Protein AF-A0A7K4K552-F1 (afdb_monomer_lite)

Structure (mmCIF, N/CA/C/O backbone):
data_AF-A0A7K4K552-F1
#
_entry.id   AF-A0A7K4K552-F1
#
loop_
_atom_site.group_PDB
_atom_site.id
_atom_site.type_symbol
_atom_site.label_atom_id
_atom_site.label_alt_id
_atom_site.label_comp_id
_atom_site.label_asym_id
_atom_site.label_entity_id
_atom_site.label_seq_id
_atom_site.pdbx_PDB_ins_code
_atom_site.Cartn_x
_atom_site.Cartn_y
_atom_site.Cartn_z
_atom_site.occupancy
_atom_site.B_iso_or_equiv
_atom_site.auth_seq_id
_atom_site.auth_comp_id
_atom_site.auth_asym_id
_atom_site.auth_atom_id
_atom_site.pdbx_PDB_model_num
ATOM 1 N N . GLN A 1 1 ? 14.183 -26.694 -22.082 1.00 54.97 1 GLN A N 1
ATOM 2 C CA . GLN A 1 1 ? 13.332 -26.914 -20.889 1.00 54.97 1 GLN A CA 1
ATOM 3 C C . GLN A 1 1 ? 13.371 -25.722 -19.933 1.00 54.97 1 GLN A C 1
ATOM 5 O O . GLN A 1 1 ? 12.315 -25.156 -19.698 1.00 54.97 1 GLN A O 1
ATOM 10 N N . LEU A 1 2 ? 14.545 -25.262 -19.476 1.00 71.50 2 LEU A N 1
ATOM 11 C CA . LEU A 1 2 ? 14.684 -24.109 -18.558 1.00 71.50 2 LEU A CA 1
ATOM 12 C C . LEU A 1 2 ? 13.961 -22.827 -19.015 1.00 71.50 2 LEU A C 1
ATOM 14 O O . LEU A 1 2 ? 13.189 -22.260 -18.257 1.00 71.50 2 LEU A O 1
ATOM 18 N N . ASN A 1 3 ? 14.119 -22.422 -20.277 1.00 76.19 3 ASN A N 1
ATOM 19 C CA . ASN A 1 3 ? 13.462 -21.224 -20.822 1.00 76.19 3 ASN A CA 1
ATOM 20 C C . ASN A 1 3 ? 11.918 -21.285 -20.782 1.00 76.19 3 ASN A C 1
ATOM 22 O O . ASN A 1 3 ? 11.247 -20.286 -20.535 1.00 76.19 3 ASN A O 1
ATOM 26 N N . VAL A 1 4 ? 11.347 -22.478 -20.985 1.00 80.75 4 VAL A N 1
ATOM 27 C CA . VAL A 1 4 ? 9.894 -22.706 -20.900 1.00 80.75 4 VAL A CA 1
ATOM 28 C C . VAL A 1 4 ? 9.426 -22.604 -19.448 1.00 80.75 4 VAL A C 1
ATOM 30 O O . VAL A 1 4 ? 8.416 -21.960 -19.184 1.00 80.75 4 VAL A O 1
ATOM 33 N N . VAL A 1 5 ? 10.202 -23.163 -18.512 1.00 87.44 5 VAL A N 1
ATOM 34 C CA . VAL A 1 5 ? 9.935 -23.082 -17.066 1.00 87.44 5 VAL A CA 1
ATOM 35 C C . VAL A 1 5 ? 10.012 -21.637 -16.560 1.00 87.44 5 VAL A C 1
ATOM 37 O O . VAL A 1 5 ? 9.174 -21.221 -15.761 1.00 87.44 5 VAL A O 1
ATOM 40 N N . ILE A 1 6 ? 10.972 -20.842 -17.044 1.00 85.06 6 ILE A N 1
ATOM 41 C CA . ILE A 1 6 ? 11.103 -19.423 -16.682 1.00 85.06 6 ILE A CA 1
ATOM 42 C C . ILE A 1 6 ? 9.887 -18.630 -17.180 1.00 85.06 6 ILE A C 1
ATOM 44 O O . ILE A 1 6 ? 9.271 -17.914 -16.391 1.00 85.06 6 ILE A O 1
ATOM 48 N N . ARG A 1 7 ? 9.459 -18.814 -18.440 1.00 85.69 7 ARG A N 1
ATOM 49 C CA . ARG A 1 7 ? 8.237 -18.164 -18.955 1.00 85.69 7 ARG A CA 1
ATOM 50 C C . ARG A 1 7 ? 6.992 -18.547 -18.172 1.00 85.69 7 ARG A C 1
ATOM 52 O O . ARG A 1 7 ? 6.234 -17.659 -17.797 1.00 85.69 7 ARG A O 1
ATOM 59 N N . SER A 1 8 ? 6.780 -19.837 -17.903 1.00 89.12 8 SER A N 1
ATOM 60 C CA . SER A 1 8 ? 5.614 -20.273 -17.128 1.00 89.12 8 SER A CA 1
ATOM 61 C C . SER A 1 8 ? 5.645 -19.730 -15.698 1.00 89.12 8 SER A C 1
ATOM 63 O O . SER A 1 8 ? 4.602 -19.382 -15.154 1.00 89.12 8 SER A O 1
ATOM 65 N N . SER A 1 9 ? 6.832 -19.601 -15.099 1.00 91.62 9 SER A N 1
ATOM 66 C CA . SER A 1 9 ? 6.989 -19.028 -13.756 1.00 91.62 9 SER A CA 1
ATOM 67 C C . SER A 1 9 ? 6.701 -17.524 -13.735 1.00 91.62 9 SER A C 1
ATOM 69 O O . SER A 1 9 ? 6.000 -17.056 -12.842 1.00 91.62 9 SER A O 1
ATOM 71 N N . LEU A 1 10 ? 7.167 -16.770 -14.740 1.00 90.25 10 LEU A N 1
ATOM 72 C CA . LEU A 1 10 ? 6.851 -15.343 -14.898 1.00 90.25 10 LEU A CA 1
ATOM 73 C C . LEU A 1 10 ? 5.356 -15.111 -15.155 1.00 90.25 10 LEU A C 1
ATOM 75 O O . LEU A 1 10 ? 4.770 -14.189 -14.586 1.00 90.25 10 LEU A O 1
ATOM 79 N N . GLN A 1 11 ? 4.732 -15.964 -15.973 1.00 91.62 11 GLN A N 1
ATOM 80 C CA . GLN A 1 11 ? 3.290 -15.948 -16.219 1.00 91.62 11 GLN A CA 1
ATOM 81 C C . GLN A 1 11 ? 2.513 -16.207 -14.919 1.00 91.62 11 GLN A C 1
ATOM 83 O O . GLN A 1 11 ? 1.629 -15.433 -14.564 1.00 91.62 11 GLN A O 1
ATOM 88 N N . SER A 1 12 ? 2.906 -17.237 -14.162 1.00 95.62 12 SER A N 1
ATOM 89 C CA . SER A 1 12 ? 2.283 -17.566 -12.877 1.00 95.62 12 SER A CA 1
ATOM 90 C C . SER A 1 12 ? 2.440 -16.442 -11.852 1.00 95.62 12 SER A C 1
ATOM 92 O O . SER A 1 12 ? 1.504 -16.144 -11.113 1.00 95.62 12 SER A O 1
ATOM 94 N N . LEU A 1 13 ? 3.603 -15.788 -11.807 1.00 93.06 13 LEU A N 1
ATOM 95 C CA . LEU A 1 13 ? 3.840 -14.655 -10.915 1.00 93.06 13 LEU A CA 1
ATOM 96 C C . LEU A 1 13 ? 2.918 -13.476 -11.257 1.00 93.06 13 LEU A C 1
ATOM 98 O O . LEU A 1 13 ? 2.334 -12.890 -10.350 1.00 93.06 13 LEU A O 1
ATOM 102 N N . LYS A 1 14 ? 2.714 -13.183 -12.546 1.00 92.94 14 LYS A N 1
ATOM 103 C CA . LYS A 1 14 ? 1.738 -12.180 -12.992 1.00 92.94 14 LYS A CA 1
ATOM 104 C C . LYS A 1 14 ? 0.312 -12.538 -12.554 1.00 92.94 14 LYS A C 1
ATOM 106 O O . LYS A 1 14 ? -0.351 -11.714 -11.935 1.00 92.94 14 LYS A O 1
ATOM 111 N N . GLU A 1 15 ? -0.131 -13.765 -12.823 1.00 95.94 15 GLU A N 1
ATOM 112 C CA . GLU A 1 15 ? -1.480 -14.231 -12.465 1.00 95.94 15 GLU A CA 1
ATOM 113 C C . GLU A 1 15 ? -1.739 -14.142 -10.956 1.00 95.94 15 GLU A C 1
ATOM 115 O O . GLU A 1 15 ? -2.796 -13.681 -10.536 1.00 95.94 15 GLU A O 1
ATOM 120 N N . LYS A 1 16 ? -0.759 -14.519 -10.126 1.00 96.75 16 LYS A N 1
ATOM 121 C CA . LYS A 1 16 ? -0.865 -14.408 -8.663 1.00 96.75 16 LYS A CA 1
ATOM 122 C C . LYS A 1 16 ? -0.936 -12.960 -8.186 1.00 96.75 16 LYS A C 1
ATOM 124 O O . LYS A 1 16 ? -1.656 -12.679 -7.233 1.00 96.75 16 LYS A O 1
ATOM 129 N N . ILE A 1 17 ? -0.206 -12.044 -8.822 1.00 93.38 17 ILE A N 1
ATOM 130 C CA . ILE A 1 17 ? -0.277 -10.617 -8.485 1.00 93.38 17 ILE A CA 1
ATOM 131 C C . ILE A 1 17 ? -1.655 -10.048 -8.837 1.00 93.38 17 ILE A C 1
ATOM 133 O O . ILE A 1 17 ? -2.222 -9.303 -8.042 1.00 93.38 17 ILE A O 1
ATOM 137 N N . ASP A 1 18 ? -2.218 -10.416 -9.987 1.00 90.19 18 ASP A N 1
ATOM 138 C CA . ASP A 1 18 ? -3.559 -9.967 -10.369 1.00 90.19 18 ASP A CA 1
ATOM 139 C C . ASP A 1 18 ? -4.638 -10.561 -9.440 1.00 90.19 18 ASP A C 1
ATOM 141 O O . ASP A 1 18 ? -5.503 -9.830 -8.965 1.00 90.19 18 ASP A O 1
ATOM 145 N N . GLN A 1 19 ? -4.508 -11.830 -9.034 1.00 96.56 19 GLN A N 1
ATOM 146 C CA . GLN A 1 19 ? -5.363 -12.419 -7.991 1.00 96.56 19 GLN A CA 1
ATOM 147 C C . GLN A 1 19 ? -5.267 -11.670 -6.652 1.00 96.56 19 GLN A C 1
ATOM 149 O O . GLN A 1 19 ? -6.282 -11.457 -5.989 1.00 96.56 19 GLN A O 1
ATOM 154 N N . LEU A 1 20 ? -4.063 -11.263 -6.234 1.00 95.19 20 LEU A N 1
ATOM 155 C CA . LEU A 1 20 ? -3.873 -10.493 -5.002 1.00 95.19 20 LEU A CA 1
ATOM 156 C C . LEU A 1 20 ? -4.563 -9.127 -5.067 1.00 95.19 20 LEU A C 1
ATOM 158 O O . LEU A 1 20 ? -5.153 -8.719 -4.068 1.00 95.19 20 LEU A O 1
ATOM 162 N N . LYS A 1 21 ? -4.543 -8.451 -6.222 1.00 91.19 21 LYS A N 1
ATOM 163 C CA . LYS A 1 21 ? -5.286 -7.195 -6.421 1.00 91.19 21 LYS A CA 1
ATOM 164 C C . LYS A 1 21 ? -6.783 -7.396 -6.256 1.00 91.19 21 LYS A C 1
ATOM 166 O O . LYS A 1 21 ? -7.409 -6.650 -5.513 1.00 91.19 21 LYS A O 1
ATOM 171 N N . ASP A 1 22 ? -7.349 -8.409 -6.908 1.00 89.06 22 ASP A N 1
ATOM 172 C CA . ASP A 1 22 ? -8.791 -8.665 -6.854 1.00 89.06 22 ASP A CA 1
ATOM 173 C C . ASP A 1 22 ? -9.248 -9.004 -5.429 1.00 89.06 22 ASP A C 1
ATOM 175 O O . ASP A 1 22 ? -10.278 -8.517 -4.955 1.00 89.06 22 ASP A O 1
ATOM 179 N N . LEU A 1 23 ? -8.455 -9.805 -4.708 1.00 93.62 23 LEU A N 1
ATOM 180 C CA . LEU A 1 23 ? -8.712 -10.121 -3.304 1.00 93.62 23 LEU A CA 1
ATOM 181 C C . LEU A 1 23 ? -8.610 -8.886 -2.410 1.00 93.62 23 LEU A C 1
ATOM 183 O O . LEU A 1 23 ? -9.440 -8.723 -1.515 1.00 93.62 23 LEU A O 1
ATOM 187 N N . LEU A 1 24 ? -7.620 -8.026 -2.649 1.00 91.38 24 LEU A N 1
ATOM 188 C CA . LEU A 1 24 ? -7.439 -6.790 -1.900 1.00 91.38 24 LEU A CA 1
ATOM 189 C C . LEU A 1 24 ? -8.613 -5.833 -2.127 1.00 91.38 24 LEU A C 1
ATOM 191 O O . LEU A 1 24 ? -9.225 -5.392 -1.158 1.00 91.38 24 LEU A O 1
ATOM 195 N N . LEU A 1 25 ? -8.994 -5.602 -3.386 1.00 87.06 25 LEU A N 1
ATOM 196 C CA . LEU A 1 25 ? -10.150 -4.781 -3.750 1.00 87.06 25 LEU A CA 1
ATOM 197 C C . LEU A 1 25 ? -11.428 -5.293 -3.085 1.00 87.06 25 LEU A C 1
ATOM 199 O O . LEU A 1 25 ? -12.178 -4.509 -2.506 1.00 87.06 25 LEU A O 1
ATOM 203 N N . ARG A 1 26 ? -11.654 -6.613 -3.100 1.00 89.50 26 ARG A N 1
ATOM 204 C CA . ARG A 1 26 ? -12.816 -7.219 -2.440 1.00 89.50 26 ARG A CA 1
ATOM 205 C C . ARG A 1 26 ? -12.771 -7.052 -0.921 1.00 89.50 26 ARG A C 1
ATOM 207 O O . ARG A 1 26 ? -13.806 -6.796 -0.311 1.00 89.50 26 ARG A O 1
ATOM 214 N N . ALA A 1 27 ? -11.608 -7.223 -0.295 1.00 88.69 27 ALA A N 1
ATOM 215 C CA . ALA A 1 27 ? -11.451 -7.092 1.154 1.00 88.69 27 ALA A CA 1
ATOM 216 C C . ALA A 1 27 ? -11.692 -5.649 1.625 1.00 88.69 27 ALA A C 1
ATOM 218 O O . ALA A 1 27 ? -12.382 -5.448 2.624 1.00 88.69 27 ALA A O 1
ATOM 219 N N . VAL A 1 28 ? -11.197 -4.661 0.871 1.00 86.19 28 VAL A N 1
ATOM 220 C CA . VAL A 1 28 ? -11.453 -3.235 1.125 1.00 86.19 28 VAL A CA 1
ATOM 221 C C . VAL A 1 28 ? -12.931 -2.907 0.899 1.00 86.19 28 VAL A C 1
ATOM 223 O O . VAL A 1 28 ? -13.569 -2.327 1.772 1.00 86.19 28 VAL A O 1
ATOM 226 N N . SER A 1 29 ? -13.530 -3.341 -0.219 1.00 80.75 29 SER A N 1
ATOM 227 C CA . SER A 1 29 ? -14.935 -3.027 -0.530 1.00 80.75 29 SER A CA 1
ATOM 228 C C . SER A 1 29 ? -15.914 -3.637 0.475 1.00 80.75 29 SER A C 1
ATOM 230 O O . SER A 1 29 ? -16.936 -3.041 0.810 1.00 80.75 29 SER A O 1
ATOM 232 N N . THR A 1 30 ? -15.609 -4.838 0.969 1.00 88.19 30 THR A N 1
ATOM 233 C CA . THR A 1 30 ? -16.411 -5.523 1.993 1.00 88.19 30 THR A CA 1
ATOM 234 C C . THR A 1 30 ? -16.085 -5.069 3.416 1.00 88.19 30 THR A C 1
ATOM 236 O O . THR A 1 30 ? -16.663 -5.615 4.352 1.00 88.19 30 THR A O 1
ATOM 239 N N . HIS A 1 31 ? -15.196 -4.078 3.585 1.00 83.31 31 HIS A N 1
ATOM 240 C CA . HIS A 1 31 ? -14.746 -3.562 4.883 1.00 83.31 31 HIS A CA 1
ATOM 241 C C . HIS A 1 31 ? -14.246 -4.674 5.827 1.00 83.31 31 HIS A C 1
ATOM 243 O O . HIS A 1 31 ? -14.364 -4.581 7.045 1.00 83.31 31 HIS A O 1
ATOM 249 N N . GLN A 1 32 ? -13.693 -5.755 5.262 1.00 83.31 32 GLN A N 1
ATOM 250 C CA . GLN A 1 32 ? -13.083 -6.850 6.028 1.00 83.31 32 GLN A CA 1
ATOM 251 C C . GLN A 1 32 ? -11.716 -6.465 6.596 1.00 83.31 32 GLN A C 1
ATOM 253 O O . GLN A 1 32 ? -11.224 -7.108 7.521 1.00 83.31 32 GLN A O 1
ATOM 258 N N . ILE A 1 33 ? -11.096 -5.440 6.016 1.00 86.44 33 ILE A N 1
ATOM 259 C CA . ILE A 1 33 ? -9.848 -4.838 6.466 1.00 86.44 33 ILE A CA 1
ATOM 260 C C . ILE A 1 33 ? -10.047 -3.330 6.596 1.00 86.44 33 ILE A C 1
ATOM 262 O O . ILE A 1 33 ? -10.900 -2.750 5.920 1.00 86.44 33 ILE A O 1
ATOM 266 N N . THR A 1 34 ? -9.265 -2.703 7.471 1.00 85.38 34 THR A N 1
ATOM 267 C CA . THR A 1 34 ? -9.223 -1.243 7.585 1.00 85.38 34 THR A CA 1
ATOM 268 C C . THR A 1 34 ? -8.657 -0.636 6.301 1.00 85.38 34 THR A C 1
ATOM 270 O O . THR A 1 34 ? -7.908 -1.300 5.579 1.00 85.38 34 THR A O 1
ATOM 273 N N . GLN A 1 35 ? -8.996 0.626 6.018 1.00 77.31 35 GLN A N 1
ATOM 274 C CA . GLN A 1 35 ? -8.458 1.344 4.853 1.00 77.31 35 GLN A CA 1
ATOM 275 C C . GLN A 1 35 ? -6.921 1.360 4.887 1.00 77.31 35 GLN A C 1
ATOM 277 O O . GLN A 1 35 ? -6.285 0.939 3.929 1.00 77.31 35 GLN A O 1
ATOM 282 N N . LEU A 1 36 ? -6.343 1.630 6.062 1.00 76.88 36 LEU A N 1
ATOM 283 C CA . LEU A 1 36 ? -4.910 1.512 6.355 1.00 76.88 36 LEU A CA 1
ATOM 284 C C . LEU A 1 36 ? -4.260 0.200 5.920 1.00 76.88 36 LEU A C 1
ATOM 286 O O . LEU A 1 36 ? -3.209 0.181 5.278 1.00 76.88 36 LEU A O 1
ATOM 290 N N . GLU A 1 37 ? -4.846 -0.921 6.334 1.00 83.81 37 GLU A N 1
ATOM 291 C CA . GLU A 1 37 ? -4.308 -2.236 6.007 1.00 83.81 37 GLU A CA 1
ATOM 292 C C . GLU A 1 37 ? -4.513 -2.540 4.516 1.00 83.81 37 GLU A C 1
ATOM 294 O O . GLU A 1 37 ? -3.688 -3.224 3.905 1.00 83.81 37 GLU A O 1
ATOM 299 N N . GLY A 1 38 ? -5.570 -1.985 3.916 1.00 87.19 38 GLY A N 1
ATOM 300 C CA . GLY A 1 38 ? -5.778 -1.932 2.473 1.00 87.19 38 GLY A CA 1
ATOM 301 C C . GLY A 1 38 ? -4.621 -1.243 1.749 1.00 87.19 38 GLY A C 1
ATOM 302 O O . GLY A 1 38 ? -3.966 -1.867 0.913 1.00 87.19 38 GLY A O 1
ATOM 303 N N . ASP A 1 39 ? -4.308 -0.007 2.130 1.00 83.06 39 ASP A N 1
ATOM 304 C CA . ASP A 1 39 ? -3.259 0.821 1.523 1.00 83.06 39 ASP A CA 1
ATOM 305 C C . ASP A 1 39 ? -1.863 0.220 1.725 1.00 83.06 39 ASP A C 1
ATOM 307 O O . ASP A 1 39 ? -1.050 0.125 0.800 1.00 83.06 39 ASP A O 1
ATOM 311 N N . ARG A 1 40 ? -1.583 -0.302 2.924 1.00 86.19 40 ARG A N 1
ATOM 312 C CA . ARG A 1 40 ? -0.343 -1.036 3.210 1.00 86.19 40 ARG A CA 1
ATOM 313 C C . ARG A 1 40 ? -0.183 -2.253 2.295 1.00 86.19 40 ARG A C 1
ATOM 315 O O . ARG A 1 40 ? 0.910 -2.490 1.776 1.00 86.19 40 ARG A O 1
ATOM 322 N N . ARG A 1 41 ? -1.242 -3.041 2.090 1.00 91.38 41 ARG A N 1
ATOM 323 C CA . ARG A 1 41 ? -1.207 -4.200 1.181 1.00 91.38 41 ARG A CA 1
ATOM 324 C C . ARG A 1 41 ? -1.117 -3.777 -0.280 1.00 91.38 41 ARG A C 1
ATOM 326 O O . ARG A 1 41 ? -0.420 -4.450 -1.037 1.00 91.38 41 ARG A O 1
ATOM 333 N N . GLN A 1 42 ? -1.737 -2.662 -0.657 1.00 87.62 42 GLN A N 1
ATOM 334 C CA . GLN A 1 42 ? -1.629 -2.093 -1.999 1.00 87.62 42 GLN A CA 1
ATOM 335 C C . GLN A 1 42 ? -0.169 -1.753 -2.331 1.00 87.62 42 GLN A C 1
ATOM 337 O O . GLN A 1 42 ? 0.317 -2.135 -3.392 1.00 87.62 42 GLN A O 1
ATOM 342 N N . ASN A 1 43 ? 0.577 -1.179 -1.380 1.00 86.50 43 ASN A N 1
ATOM 343 C CA . ASN A 1 43 ? 2.012 -0.911 -1.539 1.00 86.50 43 ASN A CA 1
ATOM 344 C C . ASN A 1 43 ? 2.837 -2.177 -1.816 1.00 86.50 43 ASN A C 1
ATOM 346 O O . ASN A 1 43 ? 3.723 -2.180 -2.671 1.00 86.50 43 ASN A O 1
ATOM 350 N N . LEU A 1 44 ? 2.553 -3.271 -1.103 1.00 89.38 44 LEU A N 1
ATOM 351 C CA . LEU A 1 44 ? 3.240 -4.548 -1.322 1.00 89.38 44 LEU A CA 1
ATOM 352 C C . LEU A 1 44 ? 2.921 -5.120 -2.709 1.00 89.38 44 LEU A C 1
ATOM 354 O O . LEU A 1 44 ? 3.808 -5.640 -3.383 1.00 89.38 44 LEU A O 1
ATOM 358 N N . VAL A 1 45 ? 1.668 -5.003 -3.151 1.00 92.00 45 VAL A N 1
ATOM 359 C CA . VAL A 1 45 ? 1.241 -5.425 -4.492 1.00 92.00 45 VAL A CA 1
ATOM 360 C C . VAL A 1 45 ? 1.921 -4.586 -5.581 1.00 92.00 45 VAL A C 1
ATOM 362 O O . VAL A 1 45 ? 2.352 -5.139 -6.595 1.00 92.00 45 VAL A O 1
ATOM 365 N N . ASP A 1 46 ? 2.089 -3.284 -5.364 1.00 86.50 46 ASP A N 1
ATOM 366 C CA . ASP A 1 46 ? 2.764 -2.388 -6.305 1.00 86.50 46 ASP A CA 1
ATOM 367 C C . ASP A 1 46 ? 4.282 -2.647 -6.395 1.00 86.50 46 ASP A C 1
ATOM 369 O O . ASP A 1 46 ? 4.842 -2.627 -7.499 1.00 86.50 46 ASP A O 1
ATOM 373 N N . ASP A 1 47 ? 4.953 -2.979 -5.283 1.00 88.31 47 ASP A N 1
ATOM 374 C CA . ASP A 1 47 ? 6.358 -3.433 -5.307 1.00 88.31 47 ASP A CA 1
ATOM 375 C C . ASP A 1 47 ? 6.490 -4.750 -6.087 1.00 88.31 47 ASP A C 1
ATOM 377 O O . ASP A 1 47 ? 7.339 -4.883 -6.974 1.00 88.31 47 ASP A O 1
ATOM 381 N N . LEU A 1 48 ? 5.588 -5.710 -5.843 1.00 91.38 48 LEU A N 1
ATOM 382 C CA . LEU A 1 48 ? 5.557 -6.973 -6.584 1.00 91.38 48 LEU A CA 1
ATOM 383 C C . LEU A 1 48 ? 5.354 -6.755 -8.090 1.00 91.38 48 LEU A C 1
ATOM 385 O O . LEU A 1 48 ? 6.046 -7.389 -8.888 1.00 91.38 48 LEU A O 1
ATOM 389 N N . LEU A 1 49 ? 4.464 -5.844 -8.497 1.00 88.38 49 LEU A N 1
ATOM 390 C CA . LEU A 1 49 ? 4.280 -5.476 -9.908 1.00 88.38 49 LEU A CA 1
ATOM 391 C C . LEU A 1 49 ? 5.539 -4.870 -10.516 1.00 88.38 49 LEU A C 1
ATOM 393 O O . LEU A 1 49 ? 5.887 -5.161 -11.660 1.00 88.38 49 LEU A O 1
ATOM 397 N N . THR A 1 50 ? 6.218 -4.011 -9.768 1.00 87.19 50 THR A N 1
ATOM 398 C CA . THR A 1 50 ? 7.429 -3.345 -10.244 1.00 87.19 50 THR A CA 1
ATOM 399 C C . THR A 1 50 ? 8.545 -4.361 -10.461 1.00 87.19 50 THR A C 1
ATOM 401 O O . THR A 1 50 ? 9.127 -4.414 -11.547 1.00 87.19 50 THR A O 1
ATOM 404 N N . ARG A 1 51 ? 8.762 -5.258 -9.494 1.00 87.69 51 ARG A N 1
ATOM 405 C CA . ARG A 1 51 ? 9.718 -6.368 -9.622 1.00 87.69 51 ARG A CA 1
ATOM 406 C C . ARG A 1 51 ? 9.342 -7.330 -10.748 1.00 87.69 51 ARG A C 1
ATOM 408 O O . ARG A 1 51 ? 10.217 -7.771 -11.487 1.00 87.69 51 ARG A O 1
ATOM 415 N N . GLN A 1 52 ? 8.053 -7.625 -10.930 1.00 89.25 52 GLN A N 1
ATOM 416 C CA . GLN A 1 52 ? 7.554 -8.450 -12.035 1.00 89.25 52 GLN A CA 1
ATOM 417 C C . GLN A 1 52 ? 7.911 -7.841 -13.394 1.00 89.25 52 GLN A C 1
ATOM 419 O O . GLN A 1 52 ? 8.402 -8.553 -14.270 1.00 89.25 52 GLN A O 1
ATOM 424 N N . ARG A 1 53 ? 7.717 -6.527 -13.566 1.00 85.56 53 ARG A N 1
ATOM 425 C CA . ARG A 1 53 ? 8.097 -5.811 -14.793 1.00 85.56 53 ARG A CA 1
ATOM 426 C C . ARG A 1 53 ? 9.606 -5.792 -15.006 1.00 85.56 53 ARG A C 1
ATOM 428 O O . ARG A 1 53 ? 10.040 -6.030 -16.127 1.00 85.56 53 ARG A O 1
ATOM 435 N N . GLN A 1 54 ? 10.394 -5.572 -13.953 1.00 85.62 54 GLN A N 1
ATOM 436 C CA . GLN A 1 54 ? 11.859 -5.622 -14.021 1.00 85.62 54 GLN A CA 1
ATOM 437 C C . GLN A 1 54 ? 12.360 -7.005 -14.451 1.00 85.62 54 GLN A C 1
ATOM 439 O O . GLN A 1 54 ? 13.150 -7.095 -15.384 1.00 85.62 54 GLN A O 1
ATOM 444 N N . LEU A 1 55 ? 11.845 -8.080 -13.846 1.00 85.62 55 LEU A N 1
ATOM 445 C CA . LEU A 1 55 ? 12.180 -9.460 -14.220 1.00 85.62 55 LEU A CA 1
ATOM 446 C C . LEU A 1 55 ? 11.743 -9.797 -15.648 1.00 85.62 55 LEU A C 1
ATOM 448 O O . LEU A 1 55 ? 12.414 -10.534 -16.366 1.00 85.62 55 LEU A O 1
ATOM 452 N N . GLN A 1 56 ? 10.603 -9.264 -16.082 1.00 83.81 56 GLN A N 1
ATOM 453 C CA . GLN A 1 56 ? 10.124 -9.471 -17.440 1.00 83.81 56 GLN A CA 1
ATOM 454 C C . GLN A 1 56 ? 10.967 -8.695 -18.465 1.00 83.81 56 GLN A C 1
ATOM 456 O O . GLN A 1 56 ? 11.191 -9.199 -19.563 1.00 83.81 56 GLN A O 1
ATOM 461 N N . ALA A 1 57 ? 11.445 -7.498 -18.115 1.00 80.88 57 ALA A N 1
ATOM 462 C CA . ALA A 1 57 ? 12.366 -6.711 -18.929 1.00 80.88 57 ALA A CA 1
ATOM 463 C C . ALA A 1 57 ? 13.755 -7.361 -18.998 1.00 80.88 57 ALA A C 1
ATOM 465 O O . ALA A 1 57 ? 14.298 -7.489 -20.090 1.00 80.88 57 ALA A O 1
ATOM 466 N N . SER A 1 58 ? 14.289 -7.855 -17.875 1.00 80.81 58 SER A N 1
ATOM 467 C CA . SER A 1 58 ? 15.568 -8.573 -17.852 1.00 80.81 58 SER A CA 1
ATOM 468 C C . SER A 1 58 ? 15.497 -9.871 -18.654 1.00 80.81 58 SER A C 1
ATOM 470 O O . SER A 1 58 ? 16.390 -10.133 -19.444 1.00 80.81 58 SER A O 1
ATOM 472 N N . TYR A 1 59 ? 14.404 -10.634 -18.541 1.00 80.31 59 TYR A N 1
ATOM 473 C CA . TYR A 1 59 ? 14.193 -11.839 -19.349 1.00 80.31 59 TYR A CA 1
ATOM 474 C C . TYR A 1 59 ? 14.074 -11.532 -20.850 1.00 80.31 59 TYR A C 1
ATOM 476 O O . TYR A 1 59 ? 14.565 -12.288 -21.684 1.00 80.31 59 TYR A O 1
ATOM 484 N N . LYS A 1 60 ? 13.416 -10.424 -21.216 1.00 75.62 60 LYS A N 1
ATOM 485 C CA . LYS A 1 60 ? 13.344 -9.979 -22.616 1.00 75.62 60 LYS A CA 1
ATOM 486 C C . LYS A 1 60 ? 14.702 -9.510 -23.139 1.00 75.62 60 LYS A C 1
ATOM 488 O O . LYS A 1 60 ? 15.012 -9.834 -24.276 1.00 75.62 60 LYS A O 1
ATOM 493 N N . ASN A 1 61 ? 15.499 -8.821 -22.320 1.00 64.00 61 ASN A N 1
ATOM 494 C CA . ASN A 1 61 ? 16.860 -8.412 -22.673 1.00 64.00 61 ASN A CA 1
ATOM 495 C C . ASN A 1 61 ? 17.833 -9.598 -22.752 1.00 64.00 61 ASN A C 1
ATOM 497 O O . ASN A 1 61 ? 18.651 -9.621 -23.659 1.00 64.00 61 ASN A O 1
ATOM 501 N N . GLU A 1 62 ? 17.712 -10.614 -21.890 1.00 56.31 62 GLU A N 1
ATOM 502 C CA . GLU A 1 62 ? 18.460 -11.878 -22.032 1.00 56.31 62 GLU A CA 1
ATOM 503 C C . GLU A 1 62 ? 18.028 -12.671 -23.277 1.00 56.31 62 GLU A C 1
ATOM 505 O O . GLU A 1 62 ? 18.825 -13.396 -23.860 1.00 56.31 62 GLU A O 1
ATOM 510 N N . GLY A 1 63 ? 16.775 -12.531 -23.724 1.00 46.81 63 GLY A N 1
ATOM 511 C CA . GLY A 1 63 ? 16.305 -13.099 -24.992 1.00 46.81 63 GLY A CA 1
ATOM 512 C C . GLY A 1 63 ? 16.882 -12.418 -26.240 1.00 46.81 63 GLY A C 1
ATOM 513 O O . GLY A 1 63 ? 16.764 -12.977 -27.329 1.00 46.81 63 GLY A O 1
ATOM 514 N N . SER A 1 64 ? 17.494 -11.242 -26.069 1.00 46.16 64 SER A N 1
ATOM 515 C CA . SER A 1 64 ? 18.256 -10.510 -27.085 1.00 46.16 64 SER A CA 1
ATOM 516 C C . SER A 1 64 ? 19.754 -10.823 -27.037 1.00 46.16 64 SER A C 1
ATOM 518 O O . SER A 1 64 ? 20.504 -10.179 -27.752 1.00 46.16 64 SER A O 1
ATOM 520 N N . GLU A 1 65 ? 20.209 -11.791 -26.233 1.00 44.38 65 GLU A N 1
ATOM 521 C CA . GLU A 1 65 ? 21.457 -12.494 -26.538 1.00 44.38 65 GLU A CA 1
ATOM 522 C C . GLU A 1 65 ? 21.116 -13.644 -27.491 1.00 44.38 65 GLU A C 1
ATOM 524 O O . GLU A 1 65 ? 20.542 -14.656 -27.065 1.00 44.38 65 GLU A O 1
ATOM 529 N N . PRO A 1 66 ? 21.409 -13.527 -28.797 1.00 50.84 66 PRO A N 1
ATOM 530 C CA . PRO A 1 66 ? 21.106 -14.599 -29.711 1.00 50.84 66 PRO A CA 1
ATOM 531 C C . PRO A 1 66 ? 22.208 -15.653 -29.616 1.00 50.84 66 PRO A C 1
ATOM 533 O O . PRO A 1 66 ? 23.350 -15.377 -29.264 1.00 50.84 66 PRO A O 1
ATOM 536 N N . ASP A 1 67 ? 21.834 -16.873 -29.971 1.00 46.50 67 ASP A N 1
ATOM 537 C CA . ASP A 1 67 ? 22.539 -17.934 -30.703 1.00 46.50 67 ASP A CA 1
ATOM 538 C C . ASP A 1 67 ? 23.976 -17.748 -31.271 1.00 46.50 67 ASP A C 1
ATOM 540 O O . ASP A 1 67 ? 24.510 -18.708 -31.823 1.00 46.50 67 ASP A O 1
ATOM 544 N N . VAL A 1 68 ? 24.663 -16.613 -31.154 1.00 52.53 68 VAL A N 1
ATOM 545 C CA . VAL A 1 68 ? 26.003 -16.315 -31.687 1.00 52.53 68 VAL A CA 1
ATOM 546 C C . VAL A 1 68 ? 27.085 -17.189 -31.038 1.00 52.53 68 VAL A C 1
ATOM 548 O O . VAL A 1 68 ? 27.910 -17.785 -31.731 1.00 52.53 68 VAL A O 1
ATOM 551 N N . ILE A 1 69 ? 27.043 -17.376 -29.713 1.00 51.22 69 ILE A N 1
ATOM 552 C CA . ILE A 1 69 ? 28.018 -18.235 -29.011 1.00 51.22 69 ILE A CA 1
ATOM 553 C C . ILE A 1 69 ? 27.772 -19.719 -29.342 1.00 51.22 69 ILE A C 1
ATOM 555 O O . ILE A 1 69 ? 28.710 -20.508 -29.469 1.00 51.22 69 ILE A O 1
ATOM 559 N N . ARG A 1 70 ? 26.508 -20.119 -29.541 1.00 47.00 70 ARG A N 1
ATOM 560 C CA . ARG A 1 70 ? 26.131 -21.518 -29.811 1.00 47.00 70 ARG A CA 1
ATOM 561 C C . ARG A 1 70 ? 26.346 -21.916 -31.275 1.00 47.00 70 ARG A C 1
ATOM 563 O O . ARG A 1 70 ? 26.760 -23.044 -31.540 1.00 47.00 70 ARG A O 1
ATOM 570 N N . SER A 1 71 ? 26.127 -20.991 -32.207 1.00 51.88 71 SER A N 1
ATOM 571 C CA . SER A 1 71 ? 26.427 -21.161 -33.634 1.00 51.88 71 SER A CA 1
ATOM 572 C C . SER A 1 71 ? 27.938 -21.174 -33.902 1.00 51.88 71 SER A C 1
ATOM 574 O O . SER A 1 71 ? 28.396 -22.029 -34.658 1.00 51.88 71 SER A O 1
ATOM 576 N N . SER A 1 72 ? 28.742 -20.373 -33.191 1.00 55.66 72 SER A N 1
ATOM 577 C CA . SER A 1 72 ? 30.216 -20.462 -33.240 1.00 55.66 72 SER A CA 1
ATOM 578 C C . SER A 1 72 ? 30.781 -21.787 -32.702 1.00 55.66 72 SER A C 1
ATOM 580 O O . SER A 1 72 ? 31.802 -22.263 -33.189 1.00 55.66 72 SER A O 1
ATOM 582 N N . LEU A 1 73 ? 30.110 -22.434 -31.743 1.00 49.00 73 LEU A N 1
ATOM 583 C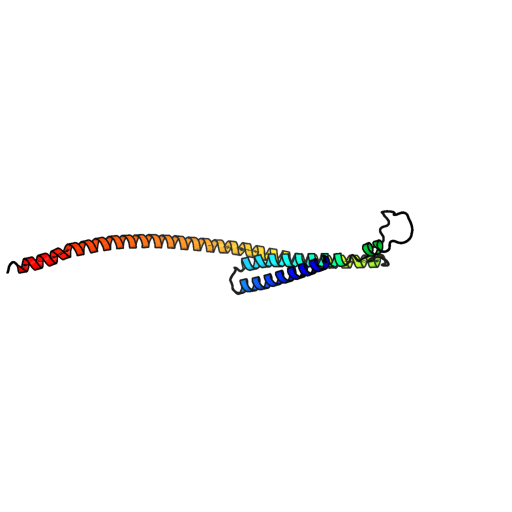 CA . LEU A 1 73 ? 30.540 -23.725 -31.180 1.00 49.00 73 LEU A CA 1
ATOM 584 C C . LEU A 1 73 ? 30.185 -24.943 -32.052 1.00 49.00 73 LEU A C 1
ATOM 586 O O . LEU A 1 73 ? 30.891 -25.948 -32.006 1.00 49.00 73 LEU A O 1
ATOM 590 N N . MET A 1 74 ? 29.117 -24.867 -32.853 1.00 49.94 74 MET A N 1
ATOM 591 C CA . MET A 1 74 ? 28.725 -25.936 -33.790 1.00 49.94 74 MET A CA 1
ATOM 592 C C . MET A 1 74 ? 29.334 -25.756 -35.186 1.00 49.94 74 MET A C 1
ATOM 594 O O . MET A 1 74 ? 29.388 -26.710 -35.960 1.00 49.94 74 MET A O 1
ATOM 598 N N . THR A 1 75 ? 29.867 -24.569 -35.485 1.00 51.53 75 THR A N 1
ATOM 599 C CA . THR A 1 75 ? 30.649 -24.294 -36.700 1.00 51.53 75 THR A CA 1
ATOM 600 C C . THR A 1 75 ? 32.137 -24.521 -36.423 1.00 51.53 75 THR A C 1
ATOM 602 O O . THR A 1 75 ? 33.002 -23.697 -36.711 1.00 51.53 75 THR A O 1
ATOM 605 N N . GLY A 1 76 ? 32.448 -25.671 -35.820 1.00 49.19 76 GLY A N 1
ATOM 606 C CA . GLY A 1 76 ? 33.808 -26.169 -35.667 1.00 49.19 76 GLY A CA 1
ATOM 607 C C . GLY A 1 76 ? 34.379 -26.529 -37.033 1.00 49.19 76 GLY A C 1
ATOM 608 O O . GLY A 1 76 ? 34.279 -27.668 -37.480 1.00 49.19 76 GLY A O 1
ATOM 609 N N . GLY A 1 77 ? 34.965 -25.550 -37.715 1.00 52.12 77 GLY A N 1
ATOM 610 C CA . GLY A 1 77 ? 35.546 -25.787 -39.022 1.00 52.12 77 GLY A CA 1
ATOM 611 C C . GLY A 1 77 ? 36.210 -24.563 -39.627 1.00 52.12 77 GLY A C 1
ATOM 612 O O . GLY A 1 77 ? 35.569 -23.795 -40.326 1.00 52.12 77 GLY A O 1
ATOM 613 N N . VAL A 1 78 ? 37.541 -24.531 -39.500 1.00 42.88 78 VAL A N 1
ATOM 614 C CA . VAL A 1 78 ? 38.477 -23.946 -40.478 1.00 42.88 78 VAL A CA 1
ATOM 615 C C . VAL A 1 78 ? 38.871 -22.464 -40.274 1.00 42.88 78 VAL A C 1
ATOM 617 O O . VAL A 1 78 ? 38.360 -21.558 -40.914 1.00 42.88 78 VAL A O 1
ATOM 620 N N . LYS A 1 79 ? 40.002 -22.326 -39.554 1.00 50.47 79 LYS A N 1
ATOM 621 C CA . LYS A 1 79 ? 41.205 -21.504 -39.850 1.00 50.47 79 LYS A CA 1
ATOM 622 C C . LYS A 1 79 ? 41.323 -20.057 -39.331 1.00 50.47 79 LYS A C 1
ATOM 624 O O . LYS A 1 79 ? 40.540 -19.187 -39.673 1.00 50.47 79 LYS A O 1
ATOM 629 N N . ARG A 1 80 ? 42.535 -19.830 -38.779 1.00 42.81 80 ARG A N 1
ATOM 630 C CA . ARG A 1 80 ? 43.247 -18.569 -38.450 1.00 42.81 80 ARG A CA 1
ATOM 631 C C . ARG A 1 80 ? 42.662 -17.862 -37.230 1.00 42.81 80 ARG A C 1
ATOM 633 O O . ARG A 1 80 ? 41.467 -17.702 -37.136 1.00 42.81 80 ARG A O 1
ATOM 640 N N . GLY A 1 81 ? 43.419 -17.415 -36.244 1.00 46.19 81 GLY A N 1
ATOM 641 C CA . GLY A 1 81 ? 44.844 -17.145 -36.131 1.00 46.19 81 GLY A CA 1
ATOM 642 C C . GLY A 1 81 ? 44.938 -15.968 -35.162 1.00 46.19 81 GLY A C 1
ATOM 643 O O . GLY A 1 81 ? 44.315 -14.952 -35.423 1.00 46.19 81 GLY A O 1
ATOM 644 N N . ILE A 1 82 ? 45.674 -16.132 -34.060 1.00 45.59 82 ILE A N 1
ATOM 645 C CA . ILE A 1 82 ? 46.035 -15.078 -33.093 1.00 45.59 82 ILE A CA 1
ATOM 646 C C . ILE A 1 82 ? 44.819 -14.356 -32.477 1.00 45.59 82 ILE A C 1
ATOM 648 O O . ILE A 1 82 ? 44.374 -13.309 -32.939 1.00 45.59 82 ILE A O 1
ATOM 652 N N . THR A 1 83 ? 44.306 -14.899 -31.375 1.00 45.38 83 THR A N 1
ATOM 653 C CA . THR A 1 83 ? 43.286 -14.255 -30.540 1.00 45.38 83 THR A CA 1
ATOM 654 C C . THR A 1 83 ? 43.923 -13.095 -29.772 1.00 45.38 83 THR A C 1
ATOM 656 O O . THR A 1 83 ? 44.534 -13.299 -28.726 1.00 45.38 83 THR A O 1
ATOM 659 N N . ASN A 1 84 ? 43.823 -11.871 -30.292 1.00 45.34 84 ASN A N 1
ATOM 660 C CA . ASN A 1 84 ? 44.067 -10.668 -29.497 1.00 45.34 84 ASN A CA 1
ATOM 661 C C . ASN A 1 84 ? 42.869 -10.466 -28.551 1.00 45.34 84 ASN A C 1
ATOM 663 O O . ASN A 1 84 ? 41.768 -10.240 -29.047 1.00 45.34 84 ASN A O 1
ATOM 667 N N . PRO A 1 85 ? 43.045 -10.488 -27.215 1.00 49.34 85 PRO A N 1
ATOM 668 C CA . PRO A 1 85 ? 41.938 -10.342 -26.256 1.00 49.34 85 PRO A CA 1
ATOM 669 C C . PRO A 1 85 ? 41.225 -8.979 -26.285 1.00 49.34 85 PRO A C 1
ATOM 671 O O . PRO A 1 85 ? 40.168 -8.827 -25.686 1.00 49.34 85 PRO A O 1
ATOM 674 N N . TRP A 1 86 ? 41.808 -7.991 -26.971 1.00 53.22 86 TRP A N 1
ATOM 675 C CA . TRP A 1 86 ? 41.253 -6.647 -27.180 1.00 53.22 86 TRP A CA 1
ATOM 676 C C . TRP A 1 86 ? 40.506 -6.494 -28.507 1.00 53.22 86 TRP A C 1
ATOM 678 O O . TRP A 1 86 ? 39.975 -5.424 -28.790 1.00 53.22 86 TRP A O 1
ATOM 688 N N . LEU A 1 87 ? 40.464 -7.547 -29.326 1.00 49.12 87 LEU A N 1
ATOM 689 C CA . LEU A 1 87 ? 39.638 -7.596 -30.525 1.00 49.12 87 LEU A CA 1
ATOM 690 C C . LEU A 1 87 ? 38.266 -8.169 -30.145 1.00 49.12 87 LEU A C 1
ATOM 692 O O . LEU A 1 87 ? 37.913 -9.280 -30.529 1.00 49.12 87 LEU A O 1
ATOM 696 N N . LEU A 1 88 ? 37.529 -7.422 -29.319 1.00 53.34 88 LEU A N 1
ATOM 697 C CA . LEU A 1 88 ? 36.095 -7.639 -29.151 1.00 53.34 88 LEU A CA 1
ATOM 698 C C . LEU A 1 88 ? 35.454 -7.380 -30.518 1.00 53.34 88 LEU A C 1
ATOM 700 O O . LEU A 1 88 ? 35.560 -6.269 -31.040 1.00 53.34 88 LEU A O 1
ATOM 704 N N . GLU A 1 89 ? 34.859 -8.408 -31.125 1.00 57.38 89 GLU A N 1
ATOM 705 C CA . GLU A 1 89 ? 33.969 -8.189 -32.266 1.00 57.38 89 GLU A CA 1
ATOM 706 C C . GLU A 1 89 ? 32.864 -7.230 -31.819 1.00 57.38 89 GLU A C 1
ATOM 708 O O . GLU A 1 89 ? 32.278 -7.412 -30.748 1.00 57.38 89 GLU A O 1
ATOM 713 N N . GLU A 1 90 ? 32.628 -6.177 -32.606 1.00 45.97 90 GLU A N 1
ATOM 714 C CA . GLU A 1 90 ? 31.535 -5.253 -32.322 1.00 45.97 90 GLU A CA 1
ATOM 715 C C . GLU A 1 90 ? 30.219 -6.037 -32.217 1.00 45.97 90 GLU A C 1
ATOM 717 O O . GLU A 1 90 ? 29.967 -6.904 -33.065 1.00 45.97 90 GLU A O 1
ATOM 722 N N . PRO A 1 91 ? 29.383 -5.738 -31.204 1.00 57.03 91 PRO A N 1
ATOM 723 C CA . PRO A 1 91 ? 28.077 -6.364 -31.066 1.00 57.03 91 PRO A CA 1
ATOM 724 C C . PRO A 1 91 ? 27.281 -6.215 -32.369 1.00 57.03 91 PRO A C 1
ATOM 726 O O . PRO A 1 91 ? 27.335 -5.161 -33.015 1.00 57.03 91 PRO A O 1
ATOM 729 N N . GLU A 1 92 ? 26.553 -7.259 -32.783 1.00 55.47 92 GLU A N 1
ATOM 730 C CA . GLU A 1 92 ? 25.762 -7.233 -34.026 1.00 55.47 92 GLU A CA 1
ATOM 731 C C . GLU A 1 92 ? 24.730 -6.096 -34.034 1.00 55.47 92 GLU A C 1
ATOM 733 O O . GLU A 1 92 ? 24.378 -5.606 -35.104 1.00 55.47 92 GLU A O 1
ATOM 738 N N . GLU A 1 93 ? 24.314 -5.603 -32.863 1.00 52.88 93 GLU A N 1
ATOM 739 C CA . GLU A 1 93 ? 23.424 -4.449 -32.733 1.00 52.88 93 GLU A CA 1
ATOM 740 C C . GLU A 1 93 ? 24.058 -3.129 -33.194 1.00 52.88 93 GLU A C 1
ATOM 742 O O . GLU A 1 93 ? 23.332 -2.215 -33.572 1.00 52.88 93 GLU A O 1
ATOM 747 N N . THR A 1 94 ? 25.388 -3.004 -33.158 1.00 52.84 94 THR A N 1
ATOM 748 C CA . THR A 1 94 ? 26.131 -1.814 -33.615 1.00 52.84 94 THR A CA 1
ATOM 749 C C . THR A 1 94 ? 26.883 -2.045 -34.922 1.00 52.84 94 THR A C 1
ATOM 751 O O . THR A 1 94 ? 27.399 -1.101 -35.522 1.00 52.84 94 THR A O 1
ATOM 754 N N . ARG A 1 95 ? 26.931 -3.294 -35.393 1.00 55.16 95 ARG A N 1
ATOM 755 C CA . ARG A 1 95 ? 27.678 -3.697 -36.582 1.00 55.16 95 ARG A CA 1
ATOM 756 C C . ARG A 1 95 ? 27.043 -3.093 -37.836 1.00 55.16 95 ARG A C 1
ATOM 758 O O . ARG A 1 95 ? 25.950 -3.466 -38.247 1.00 55.16 95 ARG A O 1
ATOM 765 N N . GLY A 1 96 ? 27.749 -2.154 -38.464 1.00 61.53 96 GLY A N 1
ATOM 766 C CA . GLY A 1 96 ? 27.267 -1.438 -39.653 1.00 61.53 96 GLY A CA 1
ATOM 767 C C . GLY A 1 96 ? 26.436 -0.185 -39.357 1.00 61.53 96 GLY A C 1
ATOM 768 O O . GLY A 1 96 ? 25.996 0.471 -40.300 1.00 61.53 96 GLY A O 1
ATOM 769 N N . LEU A 1 97 ? 26.263 0.177 -38.082 1.00 62.78 97 LEU A N 1
ATOM 770 C CA . LEU A 1 97 ? 25.725 1.473 -37.678 1.00 62.78 97 LEU A CA 1
ATOM 771 C C . LEU A 1 97 ? 26.843 2.522 -37.675 1.00 62.78 97 LEU A C 1
ATOM 773 O O . LEU A 1 97 ? 27.938 2.285 -37.164 1.00 62.78 97 LEU A O 1
ATOM 777 N N . GLY A 1 98 ? 26.581 3.701 -38.242 1.00 69.81 98 GLY A N 1
ATOM 778 C CA . GLY A 1 98 ? 27.508 4.822 -38.127 1.00 69.81 98 GLY A CA 1
ATOM 779 C C . GLY A 1 98 ? 27.593 5.314 -36.680 1.00 69.81 98 GLY A C 1
ATOM 780 O O . GLY A 1 98 ? 26.674 5.119 -35.886 1.00 69.81 98 GLY A O 1
ATOM 781 N N . PHE A 1 99 ? 28.668 6.021 -36.325 1.00 70.56 99 PHE A N 1
ATOM 782 C CA . PHE A 1 99 ? 28.832 6.616 -34.989 1.00 70.56 99 PHE A CA 1
ATOM 783 C C . PHE A 1 99 ? 27.603 7.434 -34.534 1.00 70.56 99 PHE A C 1
ATOM 785 O O . PHE A 1 99 ? 27.227 7.404 -33.361 1.00 70.56 99 PHE A O 1
ATOM 792 N N . ASP A 1 100 ? 26.937 8.133 -35.460 1.00 73.19 100 ASP A N 1
ATOM 793 C CA . ASP A 1 100 ? 25.711 8.883 -35.170 1.00 73.19 100 ASP A CA 1
ATOM 794 C C . ASP A 1 100 ? 24.489 7.987 -34.897 1.00 73.19 100 ASP A C 1
ATOM 796 O O . ASP A 1 100 ? 23.667 8.334 -34.044 1.00 73.19 100 ASP A O 1
ATOM 800 N N . ASP A 1 101 ? 24.396 6.824 -35.543 1.00 71.00 101 ASP A N 1
ATOM 801 C CA . ASP A 1 101 ? 23.318 5.849 -35.342 1.00 71.00 101 ASP A CA 1
ATOM 802 C C . ASP A 1 101 ? 23.459 5.152 -33.982 1.00 71.00 101 ASP A C 1
ATOM 804 O O . ASP A 1 101 ? 22.488 5.049 -33.229 1.00 71.00 101 ASP A O 1
ATOM 808 N N . ILE A 1 102 ? 24.690 4.787 -33.601 1.00 72.31 102 ILE A N 1
ATOM 809 C CA . ILE A 1 102 ? 25.011 4.254 -32.267 1.00 72.31 102 ILE A CA 1
ATOM 810 C C . ILE A 1 102 ? 24.672 5.293 -31.190 1.00 72.31 102 ILE A C 1
ATOM 812 O O . ILE A 1 102 ? 24.055 4.975 -30.169 1.00 72.31 102 ILE A O 1
ATOM 816 N N . ARG A 1 103 ? 25.001 6.571 -31.429 1.00 72.69 103 ARG A N 1
ATOM 817 C CA . ARG A 1 103 ? 24.664 7.663 -30.504 1.00 72.69 103 ARG A CA 1
ATOM 818 C C . ARG A 1 103 ? 23.152 7.873 -30.393 1.00 72.69 103 ARG A C 1
ATOM 820 O O . ARG A 1 103 ? 22.663 8.193 -29.309 1.00 72.69 103 ARG A O 1
ATOM 827 N N . GLN A 1 104 ? 22.396 7.705 -31.479 1.00 76.44 104 GLN A N 1
ATOM 828 C CA . GLN A 1 104 ? 20.931 7.738 -31.433 1.00 76.44 104 GLN A CA 1
ATOM 829 C C . GLN A 1 104 ? 20.350 6.548 -30.669 1.00 76.44 104 GLN A C 1
ATOM 831 O O . GLN A 1 104 ? 19.443 6.739 -29.860 1.00 76.44 104 GLN A O 1
ATOM 836 N N . GLN A 1 105 ? 20.876 5.345 -30.883 1.00 72.69 105 GLN A N 1
ATOM 837 C CA . GLN A 1 105 ? 20.437 4.143 -30.180 1.00 72.69 105 GLN A CA 1
ATOM 838 C C . GLN A 1 105 ? 20.672 4.257 -28.672 1.00 72.69 105 GLN A C 1
ATOM 840 O O . GLN A 1 105 ? 19.750 4.020 -27.894 1.00 72.69 105 GLN A O 1
ATOM 845 N N . GLN A 1 106 ? 21.851 4.719 -28.249 1.00 70.69 106 GLN A N 1
ATOM 846 C CA . GLN A 1 106 ? 22.129 4.968 -26.833 1.00 70.69 106 GLN A CA 1
ATOM 847 C C . GLN A 1 106 ? 21.181 6.010 -26.230 1.00 70.69 106 GLN A C 1
ATOM 849 O O . GLN A 1 106 ? 20.694 5.815 -25.121 1.00 70.69 106 GLN A O 1
ATOM 854 N N . ARG A 1 107 ? 20.843 7.084 -26.960 1.00 72.88 107 ARG A N 1
ATOM 855 C CA . ARG A 1 107 ? 19.844 8.061 -26.488 1.00 72.88 107 ARG A CA 1
ATOM 856 C C . ARG A 1 107 ? 18.462 7.443 -26.305 1.00 72.88 107 ARG A C 1
ATOM 858 O O . ARG A 1 107 ? 17.800 7.782 -25.334 1.00 72.88 107 ARG A O 1
ATOM 865 N N . ARG A 1 108 ? 18.034 6.549 -27.201 1.00 72.56 108 ARG A N 1
ATOM 866 C CA . ARG A 1 108 ? 16.750 5.840 -27.056 1.00 72.56 108 ARG A CA 1
ATOM 867 C C . ARG A 1 108 ? 16.755 4.929 -25.831 1.00 72.56 108 ARG A C 1
ATOM 869 O O . ARG A 1 108 ? 15.814 4.975 -25.051 1.00 72.56 108 ARG A O 1
ATOM 876 N N . ILE A 1 109 ? 17.840 4.184 -25.621 1.00 70.06 109 ILE A N 1
ATOM 877 C CA . ILE A 1 109 ? 18.005 3.324 -24.440 1.00 70.06 109 ILE A CA 1
ATOM 878 C C . ILE A 1 109 ? 17.961 4.157 -23.149 1.00 70.06 109 ILE A C 1
ATOM 880 O O . ILE A 1 109 ? 17.285 3.772 -22.199 1.00 70.06 109 ILE A O 1
ATOM 884 N N . ILE A 1 110 ? 18.630 5.314 -23.117 1.00 67.12 110 ILE A N 1
ATOM 885 C CA . ILE A 1 110 ? 18.608 6.225 -21.959 1.00 67.12 110 ILE A CA 1
ATOM 886 C C . ILE A 1 110 ? 17.193 6.774 -21.724 1.00 67.12 110 ILE A C 1
ATOM 888 O O . ILE A 1 110 ? 16.720 6.762 -20.595 1.00 67.12 110 ILE A O 1
ATOM 892 N N . GLN A 1 111 ? 16.480 7.176 -22.779 1.00 75.25 111 GLN A N 1
ATOM 893 C CA . GLN A 1 111 ? 15.101 7.667 -22.667 1.00 75.25 111 GLN A CA 1
ATOM 894 C C . GLN A 1 111 ? 14.131 6.607 -22.128 1.00 75.25 111 GLN A C 1
ATOM 896 O O . GLN A 1 111 ? 13.252 6.927 -21.330 1.00 75.25 111 GLN A O 1
ATOM 901 N N . GLU A 1 112 ? 14.280 5.347 -22.540 1.00 68.62 112 GLU A N 1
ATOM 902 C CA . GLU A 1 112 ? 13.464 4.248 -22.013 1.00 68.62 112 GLU A CA 1
ATOM 903 C C . GLU A 1 112 ? 13.765 3.963 -20.536 1.00 68.62 112 GLU A C 1
ATOM 905 O O . GLU A 1 112 ? 12.849 3.669 -19.764 1.00 68.62 112 GLU A O 1
ATOM 910 N N . GLN A 1 113 ? 15.029 4.086 -20.122 1.00 65.56 113 GLN A N 1
ATOM 911 C CA . GLN A 1 113 ? 15.419 3.955 -18.718 1.00 65.56 113 GLN A CA 1
ATOM 912 C C . GLN A 1 113 ? 14.876 5.107 -17.867 1.00 65.56 113 GLN A C 1
ATOM 914 O O . GLN A 1 113 ? 14.309 4.842 -16.806 1.00 65.56 113 GLN A O 1
ATOM 919 N N . ASP A 1 114 ? 14.966 6.350 -18.345 1.00 67.81 114 ASP A N 1
ATOM 920 C CA . ASP A 1 114 ? 14.417 7.528 -17.662 1.00 67.81 114 ASP A CA 1
ATOM 921 C C . ASP A 1 114 ? 12.897 7.405 -17.479 1.00 67.81 114 ASP A C 1
ATOM 923 O O . ASP A 1 114 ? 12.385 7.595 -16.377 1.00 67.81 114 ASP A O 1
ATOM 927 N N . ALA A 1 115 ? 12.174 6.953 -18.510 1.00 72.44 115 ALA A N 1
ATOM 928 C CA . ALA A 1 115 ? 10.740 6.679 -18.406 1.00 72.44 115 ALA A CA 1
ATOM 929 C C . ALA A 1 115 ? 10.420 5.576 -17.373 1.00 72.44 115 ALA A C 1
ATOM 931 O O . ALA A 1 115 ? 9.406 5.633 -16.670 1.00 72.44 115 ALA A O 1
ATOM 932 N N . GLY A 1 116 ? 11.291 4.568 -17.255 1.00 70.50 116 GLY A N 1
ATOM 933 C CA . GLY A 1 116 ? 11.202 3.541 -16.217 1.00 70.50 116 GLY A CA 1
ATOM 934 C C . GLY A 1 116 ? 11.427 4.093 -14.804 1.00 70.50 116 GLY A C 1
ATOM 935 O O . GLY A 1 116 ? 10.706 3.713 -13.876 1.00 70.50 116 GLY A O 1
ATOM 936 N N . LEU A 1 117 ? 12.386 5.008 -14.639 1.00 75.88 117 LEU A N 1
ATOM 937 C CA . LEU A 1 117 ? 12.669 5.683 -13.371 1.00 75.88 117 LEU A CA 1
ATOM 938 C C . LEU A 1 117 ? 11.537 6.627 -12.956 1.00 75.88 117 LEU A C 1
ATOM 940 O O . LEU A 1 117 ? 11.170 6.637 -11.781 1.00 75.88 117 LEU A O 1
ATOM 944 N N . ASP A 1 118 ? 10.919 7.340 -13.896 1.00 76.56 118 ASP A N 1
ATOM 945 C CA . ASP A 1 118 ? 9.761 8.200 -13.631 1.00 76.56 118 ASP A CA 1
ATOM 946 C C . ASP A 1 118 ? 8.551 7.397 -13.135 1.00 76.56 118 ASP A C 1
ATOM 948 O O . ASP A 1 118 ? 7.879 7.783 -12.170 1.00 76.56 118 ASP A O 1
ATOM 952 N N . ALA A 1 119 ? 8.298 6.228 -13.732 1.00 72.25 119 ALA A N 1
ATOM 953 C CA . ALA A 1 119 ? 7.245 5.329 -13.271 1.00 72.25 119 ALA A CA 1
ATOM 954 C C . ALA A 1 119 ? 7.493 4.871 -11.823 1.00 72.25 119 ALA A C 1
ATOM 956 O O . ALA A 1 119 ? 6.576 4.924 -10.997 1.00 72.25 119 ALA A O 1
ATOM 957 N N . LEU A 1 120 ? 8.733 4.493 -11.498 1.00 72.56 120 LEU A N 1
ATOM 958 C CA . LEU A 1 120 ? 9.165 4.126 -10.146 1.00 72.56 120 LEU A CA 1
ATOM 959 C C . LEU A 1 120 ? 9.032 5.294 -9.160 1.00 72.56 120 LEU A C 1
ATOM 961 O O . LEU A 1 120 ? 8.458 5.133 -8.084 1.00 72.56 120 LEU A O 1
ATOM 965 N N . SER A 1 121 ? 9.489 6.482 -9.548 1.00 75.56 121 SER A N 1
ATOM 966 C CA . SER A 1 121 ? 9.389 7.714 -8.760 1.00 75.56 121 SER A CA 1
ATOM 967 C C . SER A 1 121 ? 7.935 8.063 -8.425 1.00 75.56 121 SER A C 1
ATOM 969 O O . SER A 1 121 ? 7.616 8.414 -7.284 1.00 75.56 121 SER A O 1
ATOM 971 N N . SER A 1 122 ? 7.016 7.874 -9.381 1.00 76.19 122 SER A N 1
ATOM 972 C CA . SER A 1 122 ? 5.581 8.098 -9.167 1.00 76.19 122 SER A CA 1
ATOM 973 C C . SER A 1 122 ? 4.980 7.140 -8.130 1.00 76.19 122 SER A C 1
ATOM 975 O O . SER A 1 122 ? 4.117 7.536 -7.346 1.00 76.19 122 SER A O 1
ATOM 977 N N . ILE A 1 123 ? 5.441 5.885 -8.109 1.00 74.00 123 ILE A N 1
ATOM 978 C CA . ILE A 1 123 ? 4.997 4.863 -7.155 1.00 74.00 123 ILE A CA 1
ATOM 979 C C . ILE A 1 123 ? 5.543 5.190 -5.767 1.00 74.00 123 ILE A C 1
ATOM 981 O O . ILE A 1 123 ? 4.775 5.222 -4.811 1.00 74.00 123 ILE A O 1
ATOM 985 N N . ILE A 1 124 ? 6.831 5.524 -5.667 1.00 71.62 124 ILE A N 1
ATOM 986 C CA . ILE A 1 124 ? 7.475 5.904 -4.402 1.00 71.62 124 ILE A CA 1
ATOM 987 C C . ILE A 1 124 ? 6.823 7.161 -3.810 1.00 71.62 124 ILE A C 1
ATOM 989 O O . ILE A 1 124 ? 6.596 7.236 -2.605 1.00 71.62 124 ILE A O 1
ATOM 993 N N . SER A 1 125 ? 6.469 8.138 -4.647 1.00 75.81 125 SER A N 1
ATOM 994 C CA . SER A 1 125 ? 5.774 9.353 -4.202 1.00 75.81 125 SER A CA 1
ATOM 995 C C . SER A 1 125 ? 4.388 9.048 -3.629 1.00 75.81 125 SER A C 1
ATOM 997 O O . SER A 1 125 ? 4.051 9.546 -2.556 1.00 75.81 125 SER A O 1
ATOM 999 N N . ARG A 1 126 ? 3.612 8.176 -4.288 1.00 76.62 126 ARG A N 1
ATOM 1000 C CA . ARG A 1 126 ? 2.330 7.691 -3.748 1.00 76.62 126 ARG A CA 1
ATOM 1001 C C . ARG A 1 126 ? 2.5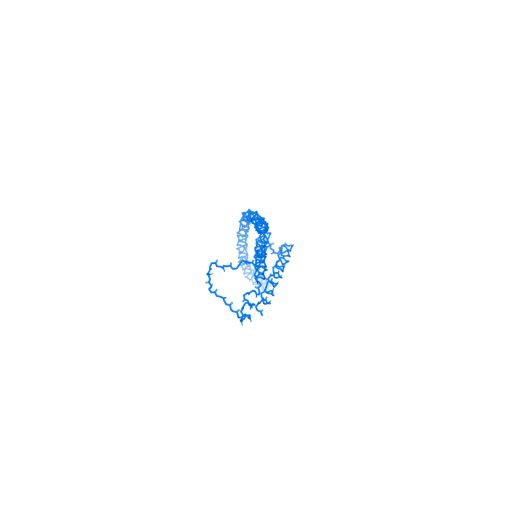18 6.900 -2.453 1.00 76.62 126 ARG A C 1
ATOM 1003 O O . ARG A 1 126 ? 1.781 7.123 -1.500 1.00 76.62 126 ARG A O 1
ATOM 1010 N N . GLN A 1 127 ? 3.535 6.042 -2.383 1.00 70.56 127 GLN A N 1
ATOM 1011 C CA . GLN A 1 127 ? 3.872 5.275 -1.181 1.00 70.56 127 GLN A CA 1
ATOM 1012 C C . GLN A 1 127 ? 4.239 6.186 -0.004 1.00 70.56 127 GLN A C 1
ATOM 1014 O O . GLN A 1 127 ? 3.852 5.915 1.131 1.00 70.56 127 GLN A O 1
ATOM 1019 N N . LYS A 1 128 ? 4.942 7.294 -0.265 1.00 78.38 128 LYS A N 1
ATOM 1020 C CA . LYS A 1 128 ? 5.243 8.313 0.745 1.00 78.38 128 LYS A CA 1
ATOM 1021 C C . LYS A 1 128 ? 3.972 8.987 1.262 1.00 78.38 128 LYS A C 1
ATOM 1023 O O . LYS A 1 128 ? 3.843 9.135 2.471 1.00 78.38 128 LYS A O 1
ATOM 1028 N N . GLN A 1 129 ? 3.061 9.385 0.372 1.00 74.00 129 GLN A N 1
ATOM 1029 C CA . GLN A 1 129 ? 1.800 10.019 0.765 1.00 74.00 129 GLN A CA 1
ATOM 1030 C C . GLN A 1 129 ? 0.937 9.068 1.605 1.00 74.00 129 GLN A C 1
ATOM 1032 O O . GLN A 1 129 ? 0.556 9.421 2.716 1.00 74.00 129 GLN A O 1
ATOM 1037 N N . MET A 1 130 ? 0.727 7.835 1.136 1.00 68.75 130 MET A N 1
ATOM 1038 C CA . MET A 1 130 ? 0.003 6.820 1.907 1.00 68.75 130 MET A CA 1
ATOM 1039 C C . MET A 1 130 ? 0.687 6.532 3.248 1.00 68.75 130 MET A C 1
ATOM 1041 O O . MET A 1 130 ? 0.015 6.363 4.253 1.00 68.75 130 MET A O 1
ATOM 1045 N N . GLY A 1 131 ? 2.023 6.519 3.314 1.00 70.38 131 GLY A N 1
ATOM 1046 C CA . GLY A 1 131 ? 2.751 6.363 4.579 1.00 70.38 131 GLY A CA 1
ATOM 1047 C C . GLY A 1 131 ? 2.484 7.485 5.591 1.00 70.38 131 GLY A C 1
ATOM 1048 O O . GLY A 1 131 ? 2.474 7.227 6.792 1.00 70.38 131 GLY A O 1
ATOM 1049 N N . GLN A 1 132 ? 2.245 8.713 5.120 1.00 76.56 132 GLN A N 1
ATOM 1050 C CA . GLN A 1 132 ? 1.850 9.836 5.976 1.00 76.56 132 GLN A CA 1
ATOM 1051 C C . GLN A 1 132 ? 0.400 9.702 6.448 1.00 76.56 132 GLN A C 1
ATOM 1053 O O . GLN A 1 132 ? 0.132 9.883 7.630 1.00 76.56 132 GLN A O 1
ATOM 1058 N N . GLU A 1 133 ? -0.511 9.334 5.547 1.00 69.88 133 GLU A N 1
ATOM 1059 C CA . GLU A 1 133 ? -1.913 9.045 5.880 1.00 69.88 133 GLU A CA 1
ATOM 1060 C C . GLU A 1 133 ? -2.010 7.881 6.884 1.00 69.88 133 GLU A C 1
ATOM 1062 O O . GLU A 1 133 ? -2.789 7.952 7.833 1.00 69.88 133 GLU A O 1
ATOM 1067 N N . ILE A 1 134 ? -1.125 6.879 6.761 1.00 69.75 134 ILE A N 1
ATOM 1068 C CA . ILE A 1 134 ? -1.005 5.775 7.715 1.00 69.75 134 ILE A CA 1
ATOM 1069 C C . ILE A 1 134 ? -0.594 6.245 9.108 1.00 69.75 134 ILE A C 1
ATOM 1071 O O . ILE A 1 134 ? -1.160 5.787 10.097 1.00 69.75 134 ILE A O 1
ATOM 1075 N N . GLY A 1 135 ? 0.395 7.138 9.184 1.00 70.12 135 GLY A N 1
ATOM 1076 C CA . GLY A 1 135 ? 0.832 7.713 10.455 1.00 70.12 135 GLY A CA 1
ATOM 1077 C C . GLY A 1 135 ? -0.299 8.459 11.159 1.00 70.12 135 GLY A C 1
ATOM 1078 O O . GLY A 1 135 ? -0.547 8.210 12.332 1.00 70.12 135 GLY A O 1
ATOM 1079 N N . ASN A 1 136 ? -1.030 9.294 10.418 1.00 74.31 136 ASN A N 1
ATOM 1080 C CA . ASN A 1 136 ? -2.095 10.126 10.978 1.00 74.31 136 ASN A CA 1
ATOM 1081 C C . ASN A 1 136 ? -3.268 9.301 11.535 1.00 74.31 136 ASN A C 1
ATOM 1083 O O . ASN A 1 136 ? -3.723 9.557 12.642 1.00 74.31 136 ASN A O 1
ATOM 1087 N N . GLU A 1 137 ? -3.744 8.293 10.804 1.00 69.38 137 GLU A N 1
ATOM 1088 C CA . GLU A 1 137 ? -4.855 7.447 11.268 1.00 69.38 137 GLU A CA 1
ATOM 1089 C C . GLU A 1 137 ? -4.410 6.486 12.390 1.00 69.38 137 GLU A C 1
ATOM 1091 O O . GLU A 1 137 ? -5.222 6.095 13.223 1.00 69.38 137 GLU A O 1
ATOM 1096 N N . LEU A 1 138 ? -3.124 6.117 12.471 1.00 67.12 138 LEU A N 1
ATOM 1097 C CA . LEU A 1 138 ? -2.603 5.360 13.616 1.00 67.12 138 LEU A CA 1
ATOM 1098 C C . LEU A 1 138 ? -2.602 6.209 14.894 1.00 67.12 138 LEU A C 1
ATOM 1100 O O . LEU A 1 138 ? -2.935 5.691 15.960 1.00 67.12 138 LEU A O 1
ATOM 1104 N N . ASP A 1 139 ? -2.277 7.499 14.785 1.00 65.19 139 ASP A N 1
ATOM 1105 C CA . ASP A 1 139 ? -2.408 8.447 15.894 1.00 65.19 139 ASP A CA 1
ATOM 1106 C C . ASP A 1 139 ? -3.883 8.598 16.315 1.00 65.19 139 ASP A C 1
ATOM 1108 O O . ASP A 1 139 ? -4.189 8.517 17.503 1.00 65.19 139 ASP A O 1
ATOM 1112 N N . GLU A 1 140 ? -4.809 8.690 15.355 1.00 71.00 140 GLU A N 1
ATOM 1113 C CA . GLU A 1 140 ? -6.259 8.771 15.605 1.00 71.00 140 GLU A CA 1
ATOM 1114 C C . GLU A 1 140 ? -6.828 7.482 16.237 1.00 71.00 140 GLU A C 1
ATOM 1116 O O . GLU A 1 140 ? -7.635 7.523 17.168 1.00 71.00 140 GLU A O 1
ATOM 1121 N N . GLN A 1 141 ? -6.374 6.303 15.797 1.00 63.16 141 GLN A N 1
ATOM 1122 C CA . GLN A 1 141 ? -6.806 5.026 16.374 1.00 63.16 141 GLN A CA 1
ATOM 1123 C C . GLN A 1 141 ? -6.231 4.763 17.765 1.00 63.16 141 GLN A C 1
ATOM 1125 O O . GLN A 1 141 ? -6.874 4.053 18.541 1.00 63.16 141 GLN A O 1
ATOM 1130 N N . ASN A 1 142 ? -5.075 5.331 18.120 1.00 65.56 142 ASN A N 1
ATOM 1131 C CA . ASN A 1 142 ? -4.589 5.269 19.500 1.00 65.56 142 ASN A CA 1
ATOM 1132 C C . ASN A 1 142 ? -5.564 5.970 20.459 1.00 65.56 142 ASN A C 1
ATOM 1134 O O . ASN A 1 142 ? -5.855 5.421 21.518 1.00 65.56 142 ASN A O 1
ATOM 1138 N N . GLU A 1 143 ? -6.160 7.097 20.054 1.00 69.88 143 GLU A N 1
ATOM 1139 C CA . GLU A 1 143 ? -7.187 7.777 20.858 1.00 69.88 143 GLU A CA 1
ATOM 1140 C C . GLU A 1 143 ? -8.449 6.907 21.028 1.00 69.88 143 GLU A C 1
ATOM 1142 O O . GLU A 1 143 ? -8.981 6.770 22.131 1.00 69.88 143 GLU A O 1
ATOM 1147 N N . ILE A 1 144 ? -8.892 6.223 19.965 1.00 71.56 144 ILE A N 1
ATOM 1148 C CA . ILE A 1 144 ? -10.056 5.318 20.020 1.00 71.56 144 ILE A CA 1
ATOM 1149 C C . ILE A 1 144 ? -9.779 4.082 20.897 1.00 71.56 144 ILE A C 1
ATOM 1151 O O . ILE A 1 144 ? -10.673 3.596 21.599 1.00 71.56 144 ILE A O 1
ATOM 1155 N N . ILE A 1 145 ? -8.559 3.538 20.857 1.00 75.00 145 ILE A N 1
ATOM 1156 C CA . ILE A 1 145 ? -8.156 2.390 21.684 1.00 75.00 145 ILE A CA 1
ATOM 1157 C C . ILE A 1 145 ? -8.107 2.779 23.166 1.00 75.00 145 ILE A C 1
ATOM 1159 O O . ILE A 1 145 ? -8.542 1.991 24.015 1.00 75.00 145 ILE A O 1
ATOM 1163 N N . ASP A 1 146 ? -7.638 3.983 23.481 1.00 81.00 146 ASP A N 1
ATOM 1164 C CA . ASP A 1 146 ? -7.636 4.506 24.846 1.00 81.00 146 ASP A CA 1
ATOM 1165 C C . ASP A 1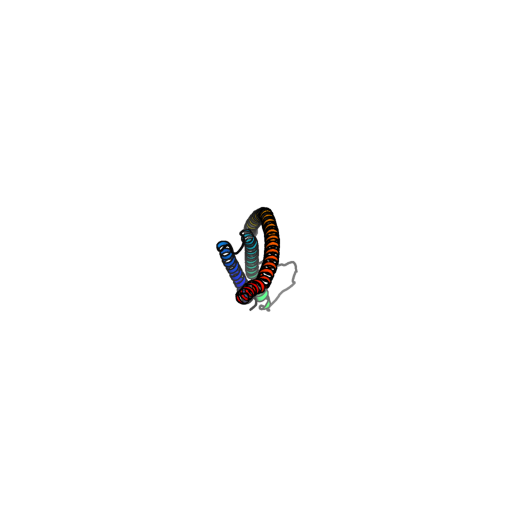 146 ? -9.074 4.672 25.377 1.00 81.00 146 ASP A C 1
ATOM 1167 O O . ASP A 1 146 ? -9.391 4.225 26.488 1.00 81.00 146 ASP A O 1
ATOM 1171 N N . ASP A 1 147 ? -9.991 5.181 24.550 1.00 82.75 147 ASP A N 1
ATOM 1172 C CA . ASP A 1 147 ? -11.417 5.289 24.883 1.00 82.75 147 ASP A CA 1
ATOM 1173 C C . ASP A 1 147 ? -12.085 3.920 25.087 1.00 82.75 147 ASP A C 1
ATOM 1175 O O . ASP A 1 147 ? -12.849 3.715 26.040 1.00 82.75 147 ASP A O 1
ATOM 1179 N N . LEU A 1 148 ? -11.782 2.944 24.225 1.00 84.19 148 LEU A N 1
ATOM 1180 C CA . LEU A 1 148 ? -12.261 1.568 24.377 1.00 84.19 148 LEU A CA 1
ATOM 1181 C C . LEU A 1 148 ? -11.739 0.926 25.662 1.00 84.19 148 LEU A C 1
ATOM 1183 O O . LEU A 1 148 ? -12.495 0.239 26.352 1.00 84.19 148 LEU A O 1
ATOM 1187 N N . THR A 1 149 ? -10.477 1.167 26.010 1.00 85.88 149 THR A N 1
ATOM 1188 C CA . THR A 1 149 ? -9.875 0.659 27.248 1.00 85.88 149 THR A CA 1
ATOM 1189 C C . THR A 1 149 ? -10.594 1.238 28.467 1.00 85.88 149 THR A C 1
ATOM 1191 O O . THR A 1 149 ? -11.032 0.482 29.337 1.00 85.88 149 THR A O 1
ATOM 1194 N N . SER A 1 150 ? -10.851 2.549 28.473 1.00 88.00 150 SER A N 1
ATOM 1195 C CA . SER A 1 150 ? -11.656 3.223 29.501 1.00 88.00 150 SER A CA 1
ATOM 1196 C C . SER A 1 150 ? -13.079 2.649 29.609 1.00 88.00 150 SER A C 1
ATOM 1198 O O . SER A 1 150 ? -13.595 2.404 30.706 1.00 88.00 150 SER A O 1
ATOM 1200 N N . LEU A 1 151 ? -13.741 2.371 28.482 1.00 90.19 151 LEU A N 1
ATOM 1201 C CA . LEU A 1 151 ? -15.072 1.753 28.460 1.00 90.19 151 LEU A CA 1
ATOM 1202 C C . LEU A 1 151 ? -15.067 0.322 29.020 1.00 90.19 151 LEU A C 1
ATOM 1204 O O . LEU A 1 151 ? -15.999 -0.059 29.742 1.00 90.19 151 LEU A O 1
ATOM 1208 N N . VAL A 1 152 ? -14.035 -0.466 28.712 1.00 93.25 152 VAL A N 1
ATOM 1209 C CA . VAL A 1 152 ? -13.859 -1.829 29.232 1.00 93.25 152 VAL A CA 1
ATOM 1210 C C . VAL A 1 152 ? -13.633 -1.805 30.743 1.00 93.25 152 VAL A C 1
ATOM 1212 O O . VAL A 1 152 ? -14.316 -2.546 31.453 1.00 93.25 152 VAL A O 1
ATOM 1215 N N . GLU A 1 153 ? -12.772 -0.923 31.255 1.00 91.31 153 GLU A N 1
ATOM 1216 C CA . GLU A 1 153 ? -12.531 -0.766 32.698 1.00 91.31 153 GLU A CA 1
ATOM 1217 C C . GLU A 1 153 ? -13.809 -0.370 33.451 1.00 91.31 153 GLU A C 1
ATOM 1219 O O . GLU A 1 153 ? -14.210 -1.032 34.413 1.00 91.31 153 GLU A O 1
ATOM 1224 N N . ASN A 1 154 ? -14.533 0.636 32.950 1.00 92.31 154 ASN A N 1
ATOM 1225 C CA . ASN A 1 154 ? -15.820 1.055 33.512 1.00 92.31 154 ASN A CA 1
ATOM 1226 C C . ASN A 1 154 ? -16.860 -0.078 33.512 1.00 92.31 154 ASN A C 1
ATOM 1228 O O . ASN A 1 154 ? -17.718 -0.164 34.401 1.00 92.31 154 ASN A O 1
ATOM 1232 N N . THR A 1 155 ? -16.825 -0.938 32.493 1.00 92.88 155 THR A N 1
ATOM 1233 C CA . THR A 1 155 ? -17.718 -2.093 32.392 1.00 92.88 155 THR A CA 1
ATOM 1234 C C . THR A 1 155 ? -17.321 -3.192 33.378 1.00 92.88 155 THR A C 1
ATOM 1236 O O . THR A 1 155 ? -18.214 -3.731 34.038 1.00 92.88 155 THR A O 1
ATOM 1239 N N . ASP A 1 156 ? -16.026 -3.482 33.556 1.00 93.94 156 ASP A N 1
ATOM 1240 C CA . ASP A 1 156 ? -15.543 -4.439 34.566 1.00 93.94 156 ASP A CA 1
ATOM 1241 C C . ASP A 1 156 ? -15.928 -3.991 35.982 1.00 93.94 156 ASP A C 1
ATOM 1243 O O . ASP A 1 156 ? -16.464 -4.783 36.761 1.00 93.94 156 ASP A O 1
ATOM 1247 N N . ASP A 1 157 ? -15.780 -2.703 36.301 1.00 94.75 157 ASP A N 1
ATOM 1248 C CA . ASP A 1 157 ? -16.166 -2.155 37.605 1.00 94.75 157 ASP A CA 1
ATOM 1249 C C . ASP A 1 157 ? -17.671 -2.276 37.874 1.00 94.75 157 ASP A C 1
ATOM 1251 O O . ASP A 1 157 ? -18.100 -2.704 38.958 1.00 94.75 157 ASP A O 1
ATOM 1255 N N . LYS A 1 158 ? -18.503 -1.966 36.871 1.00 93.44 158 LYS A N 1
ATOM 1256 C CA . LYS A 1 158 ? -19.954 -2.188 36.952 1.00 93.44 158 LYS A CA 1
ATOM 1257 C C . LYS A 1 158 ? -20.263 -3.667 37.163 1.00 93.44 158 LYS A C 1
ATOM 1259 O O . LYS A 1 158 ? -21.065 -3.997 38.040 1.00 93.44 158 LYS A O 1
ATOM 1264 N N . LEU A 1 159 ? -19.617 -4.559 36.416 1.00 94.50 159 LEU A N 1
ATOM 1265 C CA . LEU A 1 159 ? -19.839 -6.003 36.484 1.00 94.50 159 LEU A CA 1
ATOM 1266 C C . LEU A 1 159 ? -19.413 -6.576 37.844 1.00 94.50 159 LEU A C 1
ATOM 1268 O O . LEU A 1 159 ? -20.150 -7.364 38.447 1.00 94.50 159 LEU A O 1
ATOM 1272 N N . ARG A 1 160 ? -18.292 -6.111 38.403 1.00 94.06 160 ARG A N 1
ATOM 1273 C CA . ARG A 1 160 ? -17.839 -6.434 39.764 1.00 94.06 160 ARG A CA 1
ATOM 1274 C C . ARG A 1 160 ? -18.840 -5.982 40.820 1.00 94.06 160 ARG A C 1
ATOM 1276 O O . ARG A 1 160 ? -19.177 -6.768 41.713 1.00 94.06 160 ARG A O 1
ATOM 1283 N N . ASN A 1 161 ? -19.352 -4.756 40.721 1.00 93.56 161 ASN A N 1
ATOM 1284 C CA . ASN A 1 161 ? -20.361 -4.250 41.651 1.00 93.56 161 ASN A CA 1
ATOM 1285 C C . ASN A 1 161 ? -21.670 -5.039 41.556 1.00 93.56 161 ASN A C 1
ATOM 1287 O O . ASN A 1 161 ? -22.184 -5.485 42.585 1.00 93.56 161 ASN A O 1
ATOM 1291 N N . GLN A 1 162 ? -22.167 -5.307 40.347 1.00 93.31 162 GLN A N 1
ATOM 1292 C CA . GLN A 1 162 ? -23.362 -6.134 40.157 1.00 93.31 162 GLN A CA 1
ATOM 1293 C C . GLN A 1 162 ? -23.161 -7.554 40.697 1.00 93.31 162 GLN A C 1
ATOM 1295 O O . GLN A 1 162 ? -24.014 -8.074 41.413 1.00 93.31 162 GLN A O 1
ATOM 1300 N N . THR A 1 163 ? -21.989 -8.150 40.483 1.00 92.88 163 THR A N 1
ATOM 1301 C CA . THR A 1 163 ? -21.645 -9.463 41.046 1.00 92.88 163 THR A CA 1
ATOM 1302 C C . THR A 1 163 ? -21.660 -9.452 42.579 1.00 92.88 163 THR A C 1
ATOM 1304 O O . THR A 1 163 ? -22.153 -10.394 43.206 1.00 92.88 163 THR A O 1
ATOM 1307 N N . ARG A 1 164 ? -21.156 -8.386 43.221 1.00 93.44 164 ARG A N 1
ATOM 1308 C CA . ARG A 1 164 ? -21.245 -8.218 44.68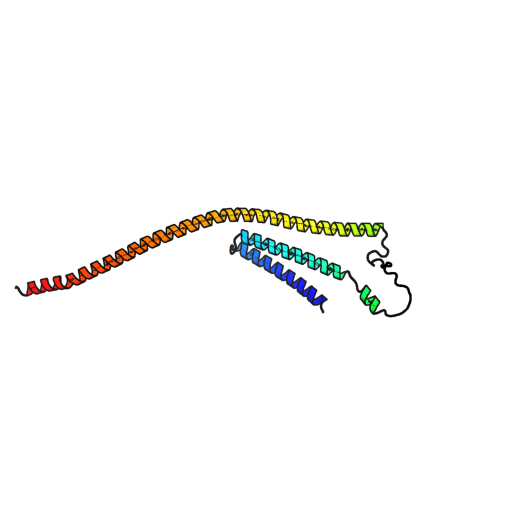5 1.00 93.44 164 ARG A CA 1
ATOM 1309 C C . ARG A 1 164 ? -22.697 -8.107 45.148 1.00 93.44 164 ARG A C 1
ATOM 1311 O O . ARG A 1 164 ? -23.057 -8.754 46.132 1.00 93.44 164 ARG A O 1
ATOM 1318 N N . HIS A 1 165 ? -23.526 -7.344 44.436 1.00 92.38 165 HIS A N 1
ATOM 1319 C CA . HIS A 1 165 ? -24.954 -7.226 44.728 1.00 92.38 165 HIS A CA 1
ATOM 1320 C C . HIS A 1 165 ? -25.672 -8.572 44.621 1.00 92.38 165 HIS A C 1
ATOM 1322 O O . HIS A 1 165 ? -26.375 -8.945 45.558 1.00 92.38 165 HIS A O 1
ATOM 1328 N N . VAL A 1 166 ? -25.435 -9.341 43.556 1.00 91.94 166 VAL A N 1
ATOM 1329 C CA . VAL A 1 166 ? -26.002 -10.688 43.382 1.00 91.94 166 VAL A CA 1
ATOM 1330 C C . VAL A 1 166 ? -25.598 -11.607 44.536 1.00 91.94 166 VAL A C 1
ATOM 1332 O O . VAL A 1 166 ? -26.461 -12.232 45.144 1.00 91.94 166 VAL A O 1
ATOM 1335 N N . LYS A 1 167 ? -24.316 -11.627 44.928 1.00 91.62 167 LYS A N 1
ATOM 1336 C CA . LYS A 1 167 ? -23.848 -12.406 46.093 1.00 91.62 167 LYS A CA 1
ATOM 1337 C C . LYS A 1 167 ? -24.520 -11.976 47.400 1.00 91.62 167 LYS A C 1
ATOM 1339 O O . LYS A 1 167 ? -24.763 -12.803 48.277 1.00 91.62 167 LYS A O 1
ATOM 1344 N N . LEU A 1 168 ? -24.793 -10.683 47.572 1.00 90.31 168 LEU A N 1
ATOM 1345 C CA . LEU A 1 168 ? -25.477 -10.163 48.756 1.00 90.31 168 LEU A CA 1
ATOM 1346 C C . LEU A 1 168 ? -26.962 -10.550 48.760 1.00 90.31 168 LEU A C 1
ATOM 1348 O O . LEU A 1 168 ? -27.482 -10.945 49.806 1.00 90.31 168 LEU A O 1
ATOM 1352 N N . VAL A 1 169 ? -27.626 -10.473 47.605 1.00 88.94 169 VAL A N 1
ATOM 1353 C CA . VAL A 1 169 ? -29.008 -10.928 47.415 1.00 88.94 169 VAL A CA 1
ATOM 1354 C C . VAL A 1 169 ? -29.113 -12.428 47.673 1.00 88.94 169 VAL A C 1
ATOM 1356 O O . VAL A 1 169 ? -29.969 -12.825 48.450 1.00 88.94 169 VAL A O 1
ATOM 1359 N N . ASP A 1 170 ? -28.208 -13.247 47.142 1.00 87.25 170 ASP A N 1
ATOM 1360 C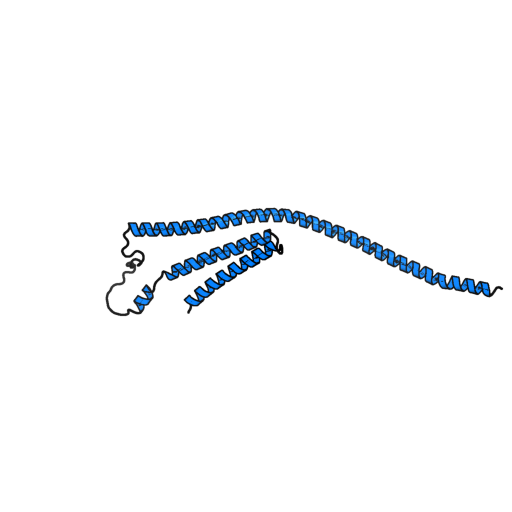 CA . ASP A 1 170 ? -28.174 -14.696 47.372 1.00 87.25 170 ASP A CA 1
ATOM 1361 C C . ASP A 1 170 ? -28.043 -15.050 48.870 1.00 87.25 170 ASP A C 1
ATOM 1363 O O . ASP A 1 170 ? -28.831 -15.823 49.432 1.00 87.25 170 ASP A O 1
ATOM 1367 N N . LYS A 1 171 ? -27.133 -14.369 49.582 1.00 84.81 171 LYS A N 1
ATOM 1368 C CA . LYS A 1 171 ? -27.001 -14.493 51.045 1.00 84.81 171 LYS A CA 1
ATOM 1369 C C . LYS A 1 171 ? -28.282 -14.090 51.786 1.00 84.81 171 LYS A C 1
ATOM 1371 O O . LYS A 1 171 ? -28.676 -14.776 52.736 1.00 84.81 171 LYS A O 1
ATOM 1376 N N . LYS A 1 172 ? -28.940 -12.995 51.379 1.00 79.31 172 LYS A N 1
ATOM 1377 C CA . LYS A 1 172 ? -30.220 -12.546 51.961 1.00 79.31 172 LYS A CA 1
ATOM 1378 C C . LYS A 1 172 ? -31.366 -13.515 51.655 1.00 79.31 172 LYS A C 1
ATOM 1380 O O . LYS A 1 172 ? -32.135 -13.825 52.559 1.00 79.31 172 LYS A O 1
ATOM 1385 N N . SER A 1 173 ? -31.463 -14.035 50.436 1.00 75.00 173 SER A N 1
ATOM 1386 C CA . SER A 1 173 ? -32.471 -15.023 50.036 1.00 75.00 173 SER A CA 1
ATOM 1387 C C . SER A 1 173 ? -32.332 -16.309 50.847 1.00 75.00 173 SER A C 1
ATOM 1389 O O . SER A 1 173 ? -33.317 -16.811 51.389 1.00 75.00 173 SER A O 1
ATOM 1391 N N . THR A 1 174 ? -31.101 -16.781 51.051 1.00 73.56 174 THR A N 1
ATOM 1392 C CA . THR A 1 174 ? -30.826 -17.968 51.872 1.00 73.56 174 THR A CA 1
ATOM 1393 C C . THR A 1 174 ? -31.176 -17.746 53.352 1.00 73.56 174 THR A C 1
ATOM 1395 O O . THR A 1 174 ? -31.687 -18.648 54.024 1.00 73.56 174 THR A O 1
ATOM 1398 N N . SER A 1 175 ? -30.923 -16.548 53.899 1.00 69.00 175 SER A N 1
ATOM 1399 C CA . SER A 1 175 ? -31.290 -16.230 55.288 1.00 69.00 175 SER A CA 1
ATOM 1400 C C . SER A 1 175 ? -32.805 -16.108 55.470 1.00 69.00 175 SER A C 1
ATOM 1402 O O . SER A 1 175 ? -33.337 -16.609 56.462 1.00 69.00 175 SER A O 1
ATOM 1404 N N . CYS A 1 176 ? -33.499 -15.520 54.491 1.00 64.38 176 CYS A N 1
ATOM 1405 C CA . CYS A 1 176 ? -34.949 -15.401 54.475 1.00 64.38 176 CYS A CA 1
ATOM 1406 C C . CYS A 1 176 ? -35.593 -16.791 54.384 1.00 64.38 176 CYS A C 1
ATOM 1408 O O . CYS A 1 176 ? -36.380 -17.144 55.258 1.00 64.38 176 CYS A O 1
ATOM 1410 N N . GLY A 1 177 ? -35.176 -17.634 53.430 1.00 61.31 177 GLY A N 1
ATOM 1411 C CA . GLY A 1 177 ? -35.673 -19.008 53.273 1.00 61.31 177 GLY A CA 1
ATOM 1412 C C . GLY A 1 177 ? -35.535 -19.851 54.545 1.00 61.31 177 GLY A C 1
ATOM 1413 O O . GLY A 1 177 ? -36.491 -20.502 54.962 1.00 61.31 177 GLY A O 1
ATOM 1414 N N . ARG A 1 178 ? -34.396 -19.758 55.250 1.00 61.22 178 ARG A N 1
ATOM 1415 C CA . ARG A 1 178 ? -34.219 -20.410 56.564 1.00 61.22 178 ARG A CA 1
ATOM 1416 C C . ARG A 1 178 ? -35.146 -19.857 57.650 1.00 61.22 178 ARG A C 1
ATOM 1418 O O . ARG A 1 178 ? -35.545 -20.612 58.533 1.00 61.22 178 ARG A O 1
ATOM 1425 N N . LYS A 1 179 ? -35.485 -18.565 57.611 1.00 60.06 179 LYS A N 1
ATOM 1426 C CA . LYS A 1 179 ? -36.420 -17.935 58.557 1.00 60.06 179 LYS A CA 1
ATOM 1427 C C . LYS A 1 179 ? -37.855 -18.417 58.317 1.00 60.06 179 LYS A C 1
ATOM 1429 O O . LYS A 1 179 ? -38.529 -18.781 59.275 1.00 60.06 179 LYS A O 1
ATOM 1434 N N . TRP A 1 180 ? -38.283 -18.513 57.056 1.00 58.69 180 TRP A N 1
ATOM 1435 C CA . TRP A 1 180 ? -39.597 -19.054 56.685 1.00 58.69 180 TRP A CA 1
ATOM 1436 C C . TRP A 1 180 ? -39.730 -20.544 57.034 1.00 58.69 180 TRP A C 1
ATOM 1438 O O . TRP A 1 180 ? -40.704 -20.926 57.679 1.00 58.69 180 TRP A O 1
ATOM 1448 N N . LEU A 1 181 ? -38.715 -21.362 56.723 1.00 59.88 181 LEU A N 1
ATOM 1449 C CA . LEU A 1 181 ? -38.680 -22.792 57.070 1.00 59.88 181 LEU A CA 1
ATOM 1450 C C . LEU A 1 181 ? -38.714 -23.043 58.585 1.00 59.88 181 LEU A C 1
ATOM 1452 O O . LEU A 1 181 ? -39.315 -24.016 59.025 1.00 59.88 181 LEU A O 1
ATOM 1456 N N . LYS A 1 182 ? -38.106 -22.172 59.403 1.00 59.91 182 LYS A N 1
ATOM 1457 C CA . LYS A 1 182 ? -38.182 -22.275 60.872 1.00 59.91 182 LYS A CA 1
ATOM 1458 C C . LYS A 1 182 ? -39.517 -21.799 61.450 1.00 59.91 182 LYS A C 1
ATOM 1460 O O . LYS A 1 182 ? -39.920 -22.298 62.495 1.00 59.91 182 LYS A O 1
ATOM 1465 N N . CYS A 1 183 ? -40.207 -20.864 60.799 1.00 57.47 183 CYS A N 1
ATOM 1466 C CA . CYS A 1 183 ? -41.521 -20.395 61.250 1.00 57.47 183 CYS A CA 1
ATOM 1467 C C . CYS A 1 183 ? -42.666 -21.342 60.854 1.00 57.47 183 CYS A C 1
ATOM 1469 O O . CYS A 1 183 ? -43.666 -21.404 61.566 1.00 57.47 183 CYS A O 1
ATOM 1471 N N . GLN A 1 184 ? -42.530 -22.104 59.766 1.00 51.88 184 GLN A N 1
ATOM 1472 C CA . GLN A 1 184 ? -43.574 -23.019 59.285 1.00 51.88 184 GLN A CA 1
ATOM 1473 C C . GLN A 1 184 ? -44.014 -24.064 60.339 1.00 51.88 184 GLN A C 1
ATOM 1475 O O . GLN A 1 184 ? -45.218 -24.191 60.564 1.00 51.88 184 GLN A O 1
ATOM 1480 N N . PRO A 1 185 ? -43.102 -24.742 61.071 1.00 58.47 185 PRO A N 1
ATOM 1481 C CA . PRO A 1 185 ? -43.477 -25.651 62.156 1.00 58.47 185 PRO A CA 1
ATOM 1482 C C . PRO A 1 185 ? -44.157 -24.942 63.334 1.00 58.47 185 PRO A C 1
ATOM 1484 O O . PRO A 1 185 ? -45.048 -25.520 63.950 1.00 58.47 185 PRO A O 1
ATOM 1487 N N . CYS A 1 186 ? -43.787 -23.690 63.636 1.00 55.06 186 CYS A N 1
ATOM 1488 C CA . CYS A 1 186 ? -44.385 -22.916 64.730 1.00 55.06 186 CYS A CA 1
ATOM 1489 C C . CYS A 1 186 ? -45.842 -22.531 64.442 1.00 55.06 186 CYS A C 1
ATOM 1491 O O . CYS A 1 186 ? -46.680 -22.592 65.338 1.00 55.06 186 CYS A O 1
ATOM 1493 N N . VAL A 1 187 ? -46.168 -22.176 63.195 1.00 58.41 187 VAL A N 1
ATOM 1494 C CA . VAL A 1 187 ? -47.550 -21.849 62.800 1.00 58.41 187 VAL A CA 1
ATOM 1495 C C . VAL A 1 187 ? -48.438 -23.096 62.872 1.00 58.41 187 VAL A C 1
ATOM 1497 O O . VAL A 1 187 ? -49.530 -23.045 63.438 1.00 58.41 187 VAL A O 1
ATOM 1500 N N . VAL A 1 188 ? -47.945 -24.237 62.378 1.00 61.19 188 VAL A N 1
ATOM 1501 C CA . VAL A 1 188 ? -48.670 -25.518 62.441 1.00 61.19 188 VAL A CA 1
ATOM 1502 C C . VAL A 1 188 ? -48.788 -26.024 63.888 1.00 61.19 188 VAL A C 1
ATOM 1504 O O . VAL A 1 188 ? -49.842 -26.520 64.284 1.00 61.19 188 VAL A O 1
ATOM 1507 N N . GLY A 1 189 ? -47.749 -25.842 64.710 1.00 58.59 189 GLY A N 1
ATOM 1508 C CA . GLY A 1 189 ? -47.751 -26.179 66.137 1.00 58.59 189 GLY A CA 1
ATOM 1509 C C . GLY A 1 189 ? -48.746 -25.355 66.961 1.00 58.59 189 GLY A C 1
ATOM 1510 O O . GLY A 1 189 ? -49.485 -25.926 67.760 1.00 58.59 189 GLY A O 1
ATOM 1511 N N . CYS A 1 190 ? -48.842 -24.041 66.725 1.00 57.53 190 CYS A N 1
ATOM 1512 C CA . CYS A 1 190 ? -49.816 -23.170 67.397 1.00 57.53 190 CYS A CA 1
ATOM 1513 C C . CYS A 1 190 ? -51.271 -23.494 67.024 1.00 57.53 190 CYS A C 1
ATOM 1515 O O . CYS A 1 190 ? -52.142 -23.487 67.894 1.00 57.53 190 CYS A O 1
ATOM 1517 N N . LEU A 1 191 ? -51.550 -23.811 65.755 1.00 56.97 191 LEU A N 1
ATOM 1518 C CA . LEU A 1 191 ? -52.888 -24.240 65.321 1.00 56.97 191 LEU A CA 1
ATOM 1519 C C . LEU A 1 191 ? -53.295 -25.572 65.968 1.00 56.97 191 LEU A C 1
ATOM 1521 O O . LEU A 1 191 ? -54.440 -25.728 66.389 1.00 56.97 191 LEU A O 1
ATOM 1525 N N . ARG A 1 192 ? -52.350 -26.508 66.108 1.00 55.38 192 ARG A N 1
ATOM 1526 C CA . ARG A 1 192 ? -52.584 -27.820 66.725 1.00 55.38 192 ARG A CA 1
ATOM 1527 C C . ARG A 1 192 ? -52.759 -27.737 68.246 1.00 55.38 192 ARG A C 1
ATOM 1529 O O . ARG A 1 192 ? -53.626 -28.414 68.784 1.00 55.38 192 ARG A O 1
ATOM 1536 N N . ALA A 1 193 ? -52.009 -26.868 68.927 1.00 56.72 193 ALA A N 1
ATOM 1537 C CA . ALA A 1 193 ? -52.188 -26.600 70.356 1.00 56.72 193 ALA A CA 1
ATOM 1538 C C . ALA A 1 193 ? -53.540 -25.933 70.666 1.00 56.72 193 ALA A C 1
ATOM 1540 O O . ALA A 1 193 ? -54.149 -26.223 71.690 1.00 56.72 193 ALA A O 1
ATOM 1541 N N . ARG A 1 194 ? -54.057 -25.091 69.760 1.00 53.31 194 ARG A N 1
ATOM 1542 C CA . ARG A 1 194 ? -55.366 -24.446 69.933 1.00 53.31 194 ARG A CA 1
ATOM 1543 C C . ARG A 1 194 ? -56.554 -25.399 69.755 1.00 53.31 194 ARG A C 1
ATOM 1545 O O . ARG A 1 194 ? -57.587 -25.170 70.369 1.00 53.31 194 ARG A O 1
ATOM 1552 N N . TRP A 1 195 ? -56.396 -26.465 68.970 1.00 52.7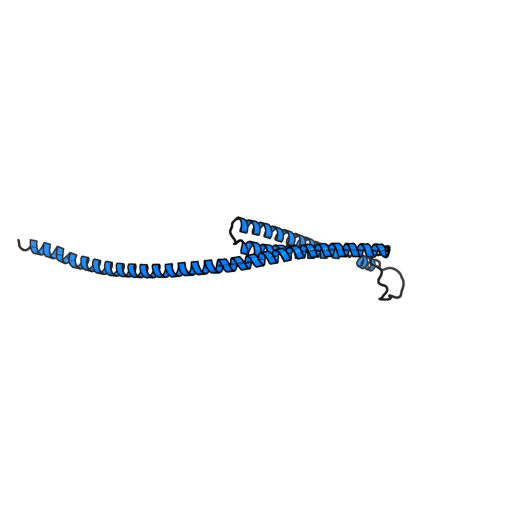2 195 TRP A N 1
ATOM 1553 C CA . TRP A 1 195 ? -57.391 -27.539 68.828 1.00 52.72 195 TRP A CA 1
ATOM 1554 C C . TRP A 1 195 ? -57.425 -28.519 70.009 1.00 52.72 195 TRP A C 1
ATOM 1556 O O . TRP A 1 195 ? -58.434 -29.176 70.208 1.00 52.72 195 TRP A O 1
ATOM 1566 N N . LEU A 1 196 ? -56.341 -28.632 70.784 1.00 49.06 196 LEU A N 1
ATOM 1567 C CA . LEU A 1 196 ? -56.257 -29.513 71.961 1.00 49.06 196 LEU A CA 1
ATOM 1568 C C . LEU A 1 196 ? -56.757 -28.854 73.262 1.00 49.06 196 LEU A C 1
ATOM 1570 O O . LEU A 1 196 ? -56.860 -29.529 74.280 1.00 49.06 196 LEU A O 1
ATOM 1574 N N . CYS A 1 197 ? -57.049 -27.549 73.236 1.00 44.62 197 CYS A N 1
ATOM 1575 C CA . CYS A 1 197 ? -57.542 -26.768 74.379 1.00 44.62 197 CYS A CA 1
ATOM 1576 C C . CYS A 1 197 ? -59.038 -26.394 74.281 1.00 44.62 197 CYS A C 1
ATOM 1578 O O . CYS A 1 197 ? -59.480 -25.507 75.011 1.00 44.62 197 CYS A O 1
ATOM 1580 N N . VAL A 1 198 ? -59.799 -27.039 73.393 1.00 44.00 198 VAL A N 1
ATOM 1581 C CA . VAL A 1 198 ? -61.271 -26.959 73.301 1.00 44.00 198 VAL A CA 1
ATOM 1582 C C . VAL A 1 198 ? -61.830 -28.350 73.542 1.00 44.00 198 VAL A C 1
ATOM 1584 O O . VAL A 1 198 ? -62.793 -28.453 74.328 1.00 44.00 198 VAL A O 1
#

Organism: NCBI:txid458187

Secondary structure (DSSP, 8-state):
-HHHHHHHHHHHHHHHHHHHHHHHHHHHHTTSS-HHHHHHHHHHHHHHHHHHHHHHHHHHHHTTS-THHHHHHH----------TT--PPPTTTTT--HHHHHHHHHHHHHHHHHHHHHHHHHHHHHHHHHHHHHHHHHHHHHHHHHHHHHHHHHHHHHHHHHHHHHHHHHHHHHHHHHHHHHHHHHHHHHHHHHTT-

pLDDT: mean 73.09, std 15.67, range [42.81, 96.75]

InterPro domains:
  IPR000727 Target SNARE coiled-coil homology domain [PS50192] (107-169)
  IPR000727 Target SNARE coiled-coil homology domain [SM00397] (102-169)
  IPR041875 Syntaxin-8, SNARE domain [cd15852] (112-168)
  IPR045242 Syntaxin [PTHR19957] (6-186)

Foldseek 3Di:
DVLVVLVVVLVVLVVVLVVLVVVLVVCVVVVVDDVLVSLVSVLVSVVSVLVSVVSVVVSVVVVVPDPPVVVVVVPPDDDDDDDDVPPDPPPPVCVPPDPVRVVVVVVVVVVVVVVSVVVVVVSVVSVVVSVVVSVVVVVVVVVVVVVVVVVVVVVVVVVVVVVVVVVVVVVVVVVVVVVVVVCVVVVVVVVVVVVVVD

Radius of gyration: 41.85 Å; chains: 1; bounding box: 107×40×115 Å

Sequence (198 aa):
QLNVVIRSSLQSLKEKIDQLKDLLLRAVSTHQITQLEGDRRQNLVDDLLTRQRQLQASYKNEGSEPDVIRSSLMTGGVKRGITNPWLLEEPEETRGLGFDDIRQQQRRIIQEQDAGLDALSSIISRQKQMGQEIGNELDEQNEIIDDLTSLVENTDDKLRNQTRHVKLVDKKSTSCGRKWLKCQPCVVGCLRARWLCV